Protein AF-A0A4W5MG55-F1 (afdb_monomer)

Mean predicted aligned error: 8.1 Å

Structure (mmCIF, N/CA/C/O backbone):
data_AF-A0A4W5MG55-F1
#
_entry.id   AF-A0A4W5MG55-F1
#
loop_
_atom_site.group_PDB
_atom_site.id
_atom_site.type_symbol
_atom_site.label_atom_id
_atom_site.label_alt_id
_atom_site.label_comp_id
_atom_site.label_asym_id
_atom_site.label_entity_id
_atom_site.label_seq_id
_atom_site.pdbx_PDB_ins_code
_atom_site.Cartn_x
_atom_site.Cartn_y
_atom_site.Cartn_z
_atom_site.occupancy
_atom_site.B_iso_or_equiv
_atom_site.auth_seq_id
_atom_site.auth_comp_id
_atom_site.auth_asym_id
_atom_site.auth_atom_id
_atom_site.pdbx_PDB_model_num
ATOM 1 N N . MET A 1 1 ? 27.997 1.179 -5.251 1.00 95.12 1 MET A N 1
ATOM 2 C CA . MET A 1 1 ? 26.829 1.570 -4.433 1.00 95.12 1 MET A CA 1
ATOM 3 C C . MET A 1 1 ? 26.872 3.072 -4.240 1.00 95.12 1 MET A C 1
ATOM 5 O O . MET A 1 1 ? 27.973 3.614 -4.194 1.00 95.12 1 MET A O 1
ATOM 9 N N . SER A 1 2 ? 25.722 3.728 -4.135 1.00 97.25 2 SER A N 1
ATOM 10 C CA . SER A 1 2 ? 25.644 5.182 -3.952 1.00 97.25 2 SER A CA 1
ATOM 11 C C . SER A 1 2 ? 24.575 5.540 -2.923 1.00 97.25 2 SER A C 1
ATOM 13 O O . SER A 1 2 ? 23.546 4.871 -2.828 1.00 97.25 2 SER A O 1
ATOM 15 N N . SER A 1 3 ? 24.823 6.591 -2.139 1.00 98.38 3 SER A N 1
ATOM 16 C CA . SER A 1 3 ? 23.849 7.142 -1.193 1.00 98.38 3 SER A CA 1
ATOM 17 C C . SER A 1 3 ? 23.300 8.465 -1.714 1.00 98.38 3 SER A C 1
ATOM 19 O O . SER A 1 3 ? 24.068 9.345 -2.093 1.00 98.38 3 SER A O 1
ATOM 21 N N . PHE A 1 4 ? 21.980 8.615 -1.694 1.00 98.44 4 PHE A N 1
ATOM 22 C CA . PHE A 1 4 ? 21.265 9.789 -2.173 1.00 98.44 4 PHE A CA 1
ATOM 23 C C . PHE A 1 4 ? 20.422 10.377 -1.043 1.00 98.44 4 PHE A C 1
ATOM 25 O O . PHE A 1 4 ? 19.673 9.668 -0.370 1.00 98.44 4 PHE A O 1
ATOM 32 N N . VAL A 1 5 ? 20.505 11.692 -0.866 1.00 98.44 5 VAL A N 1
ATOM 33 C CA . VAL A 1 5 ? 19.489 12.429 -0.108 1.00 98.44 5 VAL A CA 1
ATOM 34 C C . VAL A 1 5 ? 18.152 12.361 -0.857 1.00 98.44 5 VAL A C 1
ATOM 36 O O . VAL A 1 5 ? 18.152 12.342 -2.091 1.00 98.44 5 VAL A O 1
ATOM 39 N N . GLU A 1 6 ? 17.019 12.349 -0.143 1.00 97.44 6 GLU A N 1
ATOM 40 C CA . GLU A 1 6 ? 15.685 12.183 -0.751 1.00 97.44 6 GLU A CA 1
ATOM 41 C C . GLU A 1 6 ? 15.434 13.142 -1.925 1.00 97.44 6 GLU A C 1
ATOM 43 O O . GLU A 1 6 ? 14.839 12.736 -2.914 1.00 97.44 6 GLU A O 1
ATOM 48 N N . THR A 1 7 ? 15.930 14.385 -1.873 1.00 98.06 7 THR A N 1
ATOM 49 C CA . THR A 1 7 ? 15.754 15.368 -2.954 1.00 98.06 7 THR A CA 1
ATOM 50 C C . THR A 1 7 ? 16.461 14.929 -4.231 1.00 98.06 7 THR A C 1
ATOM 52 O O . THR A 1 7 ? 15.838 14.870 -5.284 1.00 98.06 7 THR A O 1
ATOM 55 N N . LYS A 1 8 ? 17.726 14.503 -4.129 1.00 98.19 8 LYS A N 1
ATOM 56 C CA . LYS A 1 8 ? 18.493 13.992 -5.271 1.00 98.19 8 LYS A CA 1
ATOM 57 C C . LYS A 1 8 ? 17.919 12.679 -5.803 1.00 98.19 8 LYS A C 1
ATOM 59 O O . LYS A 1 8 ? 17.900 12.461 -7.015 1.00 98.19 8 LYS A O 1
ATOM 64 N N . GLY A 1 9 ? 17.441 11.815 -4.905 1.00 97.88 9 GLY A N 1
ATOM 65 C CA . GLY A 1 9 ? 16.718 10.601 -5.276 1.00 97.88 9 GLY A CA 1
ATOM 66 C C . GLY A 1 9 ? 15.455 10.925 -6.076 1.00 97.88 9 GLY A C 1
ATOM 67 O O . GLY A 1 9 ? 15.232 10.325 -7.121 1.00 97.88 9 GLY A O 1
ATOM 68 N N . MET A 1 10 ? 14.664 11.903 -5.624 1.00 98.12 10 MET A N 1
ATOM 69 C CA . MET A 1 10 ? 13.458 12.359 -6.320 1.00 98.12 10 MET A CA 1
ATOM 70 C C . MET A 1 10 ? 13.765 12.990 -7.679 1.00 98.12 10 MET A C 1
ATOM 72 O O . MET A 1 10 ? 13.038 12.734 -8.634 1.00 98.12 10 MET A O 1
ATOM 76 N N . ASP A 1 11 ? 14.829 13.785 -7.793 1.00 98.19 11 ASP A N 1
ATOM 77 C CA . ASP A 1 11 ? 15.241 14.366 -9.077 1.00 98.19 11 ASP A CA 1
ATOM 78 C C . ASP A 1 11 ? 15.616 13.268 -10.078 1.00 98.19 11 ASP A C 1
ATOM 80 O O . ASP A 1 11 ? 15.218 13.319 -11.240 1.00 98.19 11 ASP A O 1
ATOM 84 N N . THR A 1 12 ? 16.326 12.234 -9.615 1.00 97.81 12 THR A N 1
ATOM 85 C CA . THR A 1 12 ? 16.707 11.075 -10.440 1.00 97.81 12 THR A CA 1
ATOM 86 C C . THR A 1 12 ? 15.476 10.262 -10.842 1.00 97.81 12 THR A C 1
ATOM 88 O O . THR A 1 12 ? 15.307 9.957 -12.015 1.00 97.81 12 THR A O 1
ATOM 91 N N . LEU A 1 13 ? 14.565 9.995 -9.897 1.00 97.44 13 LEU A N 1
ATOM 92 C CA . LEU A 1 13 ? 13.284 9.327 -10.156 1.00 97.44 13 LEU A CA 1
ATOM 93 C C . LEU A 1 13 ? 12.458 10.051 -11.231 1.00 97.44 13 LEU A C 1
ATOM 95 O O . LEU A 1 13 ? 11.824 9.398 -12.048 1.00 97.44 13 LEU A O 1
ATOM 99 N N . LYS A 1 14 ? 12.447 11.388 -11.233 1.00 96.94 14 LYS A N 1
ATOM 100 C CA . LYS A 1 14 ? 11.679 12.182 -12.205 1.00 96.94 14 LYS A CA 1
ATOM 101 C C . LYS A 1 14 ? 12.345 12.283 -13.574 1.00 96.94 14 LYS A C 1
ATOM 103 O O . LYS A 1 14 ? 11.643 12.383 -14.570 1.00 96.94 14 LYS A O 1
ATOM 108 N N . SER A 1 15 ? 13.674 12.336 -13.615 1.00 97.56 15 SER A N 1
ATOM 109 C CA . SER A 1 15 ? 14.424 12.585 -14.852 1.00 97.56 15 SER A CA 1
ATOM 110 C C . SER A 1 15 ? 14.816 11.314 -15.599 1.00 97.56 15 SER A C 1
ATOM 112 O O . SER A 1 15 ? 14.865 11.340 -16.823 1.00 97.56 15 SER A O 1
ATOM 114 N N . ALA A 1 16 ? 15.097 10.227 -14.877 1.00 97.50 16 ALA A N 1
ATOM 115 C CA . ALA A 1 16 ? 15.628 8.983 -15.432 1.00 97.50 16 ALA A CA 1
ATOM 116 C C . ALA A 1 16 ? 15.135 7.747 -14.639 1.00 97.50 16 ALA A C 1
ATOM 118 O O . ALA A 1 16 ? 15.935 7.039 -14.014 1.00 97.50 16 ALA A O 1
ATOM 119 N N . PRO A 1 17 ? 13.809 7.500 -14.565 1.00 97.00 17 PRO A N 1
ATOM 120 C CA . PRO A 1 17 ? 13.252 6.422 -13.745 1.00 97.00 17 PRO A CA 1
ATOM 121 C C . PRO A 1 17 ? 13.662 5.021 -14.196 1.00 97.00 17 PRO A C 1
ATOM 123 O O . PRO A 1 17 ? 13.961 4.170 -13.355 1.00 97.00 17 PRO A O 1
ATOM 126 N N . ILE A 1 18 ? 13.685 4.780 -15.508 1.00 96.81 18 ILE A N 1
ATOM 127 C CA . ILE A 1 18 ? 14.003 3.471 -16.088 1.00 96.81 18 ILE A CA 1
ATOM 128 C C . ILE A 1 18 ? 15.477 3.155 -15.835 1.00 96.81 18 ILE A C 1
ATOM 130 O O . ILE A 1 18 ? 15.819 2.084 -15.336 1.00 96.81 18 ILE A O 1
ATOM 134 N N . GLU A 1 19 ? 16.360 4.120 -16.075 1.00 97.69 19 GLU A N 1
ATOM 135 C CA . GLU A 1 19 ? 17.790 4.007 -15.803 1.00 97.69 19 GLU A CA 1
ATOM 136 C C . GLU A 1 19 ? 18.057 3.758 -14.317 1.00 97.69 19 GLU A C 1
ATOM 138 O O . GLU A 1 19 ? 18.974 3.011 -13.968 1.00 97.69 19 GLU A O 1
ATOM 143 N N . PHE A 1 20 ? 17.242 4.335 -13.428 1.00 98.12 20 PHE A N 1
ATOM 144 C CA . PHE A 1 20 ? 17.362 4.091 -11.994 1.00 98.12 20 PHE A CA 1
ATOM 145 C C . PHE A 1 20 ? 16.984 2.645 -11.626 1.00 98.12 20 PHE A C 1
ATOM 147 O O . PHE A 1 20 ? 17.687 2.006 -10.834 1.00 98.12 20 PHE A O 1
ATOM 154 N N . VAL A 1 21 ? 15.935 2.086 -12.242 1.00 97.88 21 VAL A N 1
ATOM 155 C CA . VAL A 1 21 ? 15.594 0.657 -12.113 1.00 97.88 21 VAL A CA 1
ATOM 156 C C . VAL A 1 21 ? 16.750 -0.216 -12.605 1.00 97.88 21 VAL A C 1
ATOM 158 O O . VAL A 1 21 ? 17.177 -1.119 -11.880 1.00 97.88 21 VAL A O 1
ATOM 161 N N . GLU A 1 22 ? 17.305 0.071 -13.787 1.00 97.75 22 GLU A N 1
ATOM 162 C CA . GLU A 1 22 ? 18.423 -0.692 -14.363 1.00 97.75 22 GLU A CA 1
ATOM 163 C C . GLU A 1 22 ? 19.686 -0.627 -13.494 1.00 97.75 22 GLU A C 1
ATOM 165 O O . GLU A 1 22 ? 20.333 -1.652 -13.245 1.00 97.75 22 GLU A O 1
ATOM 170 N N . TYR A 1 23 ? 20.010 0.551 -12.954 1.00 97.88 23 TYR A N 1
ATOM 171 C CA . TYR A 1 23 ? 21.092 0.725 -11.985 1.00 97.88 23 TYR A CA 1
ATOM 172 C C . TYR A 1 23 ? 20.909 -0.212 -10.781 1.00 97.88 23 TYR A C 1
ATOM 174 O O . TYR A 1 23 ? 21.834 -0.934 -10.391 1.00 97.88 23 TYR A O 1
ATOM 182 N N . ASN A 1 24 ? 19.691 -0.270 -10.238 1.00 98.31 24 ASN A N 1
ATOM 183 C CA . ASN A 1 24 ? 19.353 -1.049 -9.048 1.00 98.31 24 ASN A CA 1
ATOM 184 C C . ASN A 1 24 ? 19.262 -2.570 -9.280 1.00 98.31 24 ASN A C 1
ATOM 186 O O . ASN A 1 24 ? 19.075 -3.330 -8.320 1.00 98.31 24 ASN A O 1
ATOM 190 N N . LYS A 1 25 ? 19.402 -3.053 -10.520 1.00 98.00 25 LYS A N 1
ATOM 191 C CA . LYS A 1 25 ? 19.577 -4.490 -10.804 1.00 98.00 25 LYS A CA 1
ATOM 192 C C . LYS A 1 25 ? 20.994 -4.968 -10.510 1.00 98.00 25 LYS A C 1
ATOM 194 O O . LYS A 1 25 ? 21.179 -6.113 -10.115 1.00 98.00 25 LYS A O 1
ATOM 199 N N . LYS A 1 26 ? 21.988 -4.094 -10.697 1.00 97.38 26 LYS A N 1
ATOM 200 C CA . LYS A 1 26 ? 23.418 -4.432 -10.590 1.00 97.38 26 LYS A CA 1
ATOM 201 C C . LYS A 1 26 ? 24.092 -3.811 -9.371 1.00 97.38 26 LYS A C 1
ATOM 203 O O . LYS A 1 26 ? 25.089 -4.341 -8.892 1.00 97.38 26 LYS A O 1
ATOM 208 N N . GLN A 1 27 ? 23.582 -2.683 -8.883 1.00 97.94 27 GLN A N 1
ATOM 209 C CA . GLN A 1 27 ? 24.177 -1.934 -7.782 1.00 97.94 27 GLN A CA 1
ATOM 210 C C . GLN A 1 27 ? 23.167 -1.644 -6.675 1.00 97.94 27 GLN A C 1
ATOM 212 O O . GLN A 1 27 ? 21.953 -1.681 -6.869 1.00 97.94 27 GLN A O 1
ATOM 217 N N . LEU A 1 28 ? 23.699 -1.348 -5.490 1.00 98.56 28 LEU A N 1
ATOM 218 C CA . LEU A 1 28 ? 22.911 -0.926 -4.342 1.00 98.56 28 LEU A CA 1
ATOM 219 C C . LEU A 1 28 ? 22.790 0.601 -4.291 1.00 98.56 28 LEU A C 1
ATOM 221 O O . LEU A 1 28 ? 23.798 1.307 -4.401 1.00 98.56 28 LEU A O 1
ATOM 225 N N . SER A 1 29 ? 21.583 1.095 -4.036 1.00 98.62 29 SER A N 1
ATOM 226 C CA . SER A 1 29 ? 21.305 2.486 -3.683 1.00 98.62 29 SER A CA 1
ATOM 227 C C . SER A 1 29 ? 20.774 2.593 -2.255 1.00 98.62 29 SER A C 1
ATOM 229 O O . SER A 1 29 ? 19.956 1.788 -1.794 1.00 98.62 29 SER A O 1
ATOM 231 N N . ARG A 1 30 ? 21.253 3.616 -1.545 1.00 98.81 30 ARG A N 1
ATOM 232 C CA . ARG A 1 30 ? 20.717 4.037 -0.250 1.00 98.81 30 ARG A CA 1
ATOM 233 C C . ARG A 1 30 ? 20.034 5.386 -0.393 1.00 98.81 30 ARG A C 1
ATOM 235 O O . ARG A 1 30 ? 20.645 6.313 -0.911 1.00 98.81 30 ARG A O 1
ATOM 242 N N . ILE A 1 31 ? 18.815 5.513 0.113 1.00 98.81 31 ILE A N 1
ATOM 243 C CA . ILE A 1 31 ? 18.091 6.784 0.208 1.00 98.81 31 ILE A CA 1
ATOM 244 C C . ILE A 1 31 ? 17.994 7.179 1.678 1.00 98.81 31 ILE A C 1
ATOM 246 O O . ILE A 1 31 ? 17.790 6.313 2.527 1.00 98.81 31 ILE A O 1
ATOM 250 N N . TYR A 1 32 ? 18.160 8.461 1.999 1.00 98.50 32 TYR A N 1
ATOM 251 C CA . TYR A 1 32 ? 17.980 8.967 3.362 1.00 98.50 32 TYR A CA 1
ATOM 252 C C . TYR A 1 32 ? 17.241 10.315 3.395 1.00 98.50 32 TYR A C 1
ATOM 254 O O . TYR A 1 32 ? 17.302 11.064 2.413 1.00 98.50 32 TYR A O 1
ATOM 262 N N . PRO A 1 33 ? 16.545 10.639 4.506 1.00 98.31 33 PRO A N 1
ATOM 263 C CA . PRO A 1 33 ? 15.749 11.861 4.608 1.00 98.31 33 PRO A CA 1
ATOM 264 C C . PRO A 1 33 ? 16.610 13.121 4.454 1.00 98.31 33 PRO A C 1
ATOM 266 O O . PRO A 1 33 ? 17.775 13.153 4.855 1.00 98.31 33 PRO A O 1
ATOM 269 N N . LYS A 1 34 ? 16.040 14.189 3.889 1.00 97.06 34 LYS A N 1
ATOM 270 C CA . LYS A 1 34 ? 16.722 15.495 3.816 1.00 97.06 34 LYS A CA 1
ATOM 271 C C . LYS A 1 34 ? 16.858 16.131 5.200 1.00 97.06 34 LYS A C 1
ATOM 273 O O . LYS A 1 34 ? 15.965 16.011 6.034 1.00 97.06 34 LYS A O 1
ATOM 278 N N . GLY A 1 35 ? 17.919 16.917 5.389 1.00 96.19 35 GLY A N 1
ATOM 279 C CA . GLY A 1 35 ? 18.198 17.595 6.661 1.00 96.19 35 GLY A CA 1
ATOM 280 C C . GLY A 1 35 ? 17.144 18.618 7.106 1.00 96.19 35 GLY A C 1
ATOM 281 O O . GLY A 1 35 ? 17.105 18.964 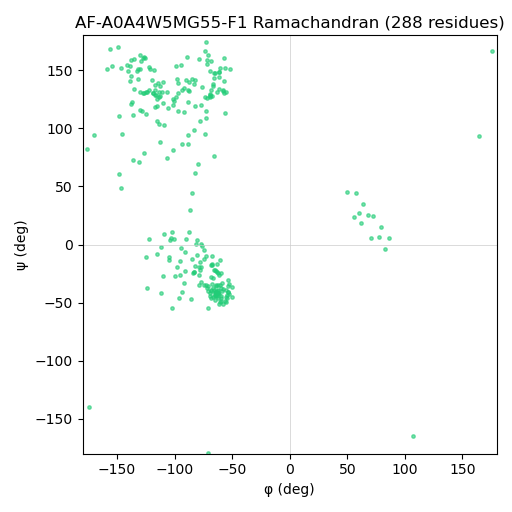8.278 1.00 96.19 35 GLY A O 1
ATOM 282 N N . THR A 1 36 ? 16.254 19.078 6.216 1.00 96.38 36 THR A N 1
ATOM 283 C CA . THR A 1 36 ? 15.160 19.994 6.595 1.00 96.38 36 THR A CA 1
ATOM 284 C C . THR A 1 36 ? 14.041 19.319 7.392 1.00 96.38 36 THR A C 1
ATOM 286 O O . THR A 1 36 ? 13.202 20.015 7.956 1.00 96.38 36 THR A O 1
ATOM 289 N N . ARG A 1 37 ? 14.032 17.984 7.495 1.00 96.19 37 ARG A N 1
ATOM 290 C CA . ARG A 1 37 ? 13.128 17.211 8.364 1.00 96.19 37 ARG A CA 1
ATOM 291 C C . ARG A 1 37 ? 13.659 17.169 9.796 1.00 96.19 37 ARG A C 1
ATOM 293 O O . ARG A 1 37 ? 13.998 16.113 10.324 1.00 96.19 37 ARG A O 1
ATOM 300 N N . VAL A 1 38 ? 13.780 18.346 10.403 1.00 95.75 38 VAL A N 1
ATOM 301 C CA . VAL A 1 38 ? 14.321 18.520 11.764 1.00 95.75 38 VAL A CA 1
ATOM 302 C C . VAL A 1 38 ? 13.446 17.863 12.838 1.00 95.75 38 VAL A C 1
ATOM 304 O O . VAL A 1 38 ? 13.937 17.508 13.903 1.00 95.75 38 VAL A O 1
ATOM 307 N N . ASP A 1 39 ? 12.167 17.647 12.530 1.00 96.25 39 ASP A N 1
ATOM 308 C CA . ASP A 1 39 ? 11.181 16.939 13.350 1.00 96.25 39 ASP A CA 1
ATOM 309 C C . ASP A 1 39 ? 11.274 15.407 13.241 1.00 96.25 39 ASP A C 1
ATOM 311 O O . ASP A 1 39 ? 10.452 14.692 13.808 1.00 96.25 39 ASP A O 1
ATOM 315 N N . SER A 1 40 ? 12.264 14.888 12.504 1.00 96.56 40 SER A N 1
ATOM 316 C CA . SER A 1 40 ? 12.415 13.461 12.200 1.00 96.56 40 SER A CA 1
ATOM 317 C C . SER A 1 40 ? 11.263 12.840 11.396 1.00 96.56 40 SER A C 1
ATOM 319 O O . SER A 1 40 ? 11.159 11.616 11.339 1.00 96.56 40 SER A O 1
ATOM 321 N N . SER A 1 41 ? 10.426 13.634 10.721 1.00 98.06 41 SER A N 1
ATOM 322 C CA . SER A 1 41 ? 9.392 13.108 9.816 1.00 98.06 41 SER A CA 1
ATOM 323 C C . SER A 1 41 ? 9.976 12.211 8.718 1.00 98.06 41 SER A C 1
ATOM 325 O O . SER A 1 41 ? 11.118 12.393 8.285 1.00 98.06 41 SER A O 1
ATOM 327 N N . ASN A 1 42 ? 9.191 11.255 8.220 1.00 98.56 42 ASN A N 1
ATOM 328 C CA . ASN A 1 42 ? 9.610 10.361 7.143 1.00 98.56 42 ASN A CA 1
ATOM 329 C C . ASN A 1 42 ? 9.082 10.792 5.768 1.00 98.56 42 ASN A C 1
ATOM 331 O O . ASN A 1 42 ? 8.045 11.446 5.620 1.00 98.56 42 ASN A O 1
ATOM 335 N N . TYR A 1 43 ? 9.807 10.401 4.721 1.00 98.38 43 TYR A N 1
ATOM 336 C CA . TYR A 1 43 ? 9.287 10.376 3.354 1.00 98.38 43 TYR A CA 1
ATOM 337 C C . TYR A 1 43 ? 8.639 9.016 3.069 1.00 98.38 43 TYR A C 1
ATOM 339 O O . TYR A 1 43 ? 8.915 8.036 3.752 1.00 98.38 43 TYR A O 1
ATOM 347 N N . MET A 1 44 ? 7.789 8.938 2.043 1.00 98.19 44 MET A N 1
ATOM 348 C CA . MET A 1 44 ? 7.137 7.683 1.662 1.00 98.19 44 MET A CA 1
ATOM 349 C C . MET A 1 44 ? 8.144 6.722 0.998 1.00 98.19 44 MET A C 1
ATOM 351 O O . MET A 1 44 ? 8.613 7.035 -0.101 1.00 98.19 44 MET A O 1
ATOM 355 N N . PRO A 1 45 ? 8.468 5.555 1.591 1.00 98.50 45 PRO A N 1
ATOM 356 C CA . PRO A 1 45 ? 9.493 4.659 1.054 1.00 98.50 45 PRO A CA 1
ATOM 357 C C . PRO A 1 45 ? 9.089 4.004 -0.272 1.00 98.50 45 PRO A C 1
ATOM 359 O O . PRO A 1 45 ? 9.955 3.744 -1.109 1.00 98.50 45 PRO A O 1
ATOM 362 N N . GLN A 1 46 ? 7.781 3.823 -0.504 1.00 98.31 46 GLN A N 1
ATOM 363 C CA . GLN A 1 46 ? 7.237 3.237 -1.733 1.00 98.31 46 GLN A CA 1
ATOM 364 C C . GLN A 1 46 ? 7.762 3.933 -2.998 1.00 98.31 46 GLN A C 1
ATOM 366 O O . GLN A 1 46 ? 8.032 3.268 -3.991 1.00 98.31 46 GLN A O 1
ATOM 371 N N . LEU A 1 47 ? 7.997 5.252 -2.943 1.00 98.19 47 LEU A N 1
ATOM 372 C CA . LEU A 1 47 ? 8.559 6.027 -4.056 1.00 98.19 47 LEU A CA 1
ATOM 373 C C . LEU A 1 47 ? 9.872 5.432 -4.580 1.00 98.19 47 LEU A C 1
ATOM 375 O O . LEU A 1 47 ? 10.089 5.370 -5.786 1.00 98.19 47 LEU A O 1
ATOM 379 N N . PHE A 1 48 ? 10.737 4.976 -3.674 1.00 98.69 48 PHE A N 1
ATOM 380 C CA . PHE A 1 48 ? 12.060 4.458 -4.011 1.00 98.69 48 P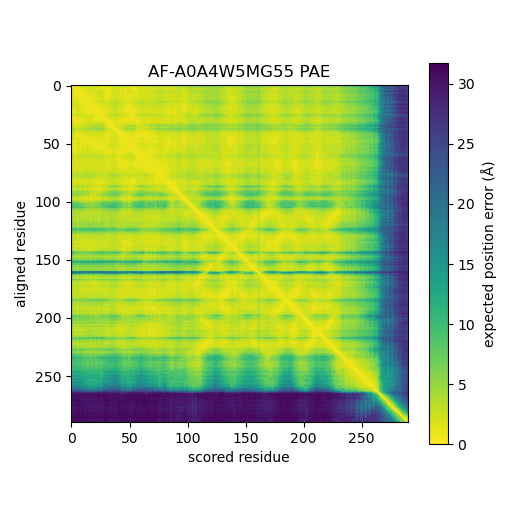HE A CA 1
ATOM 381 C C . PHE A 1 48 ? 12.078 2.935 -4.144 1.00 98.69 48 PHE A C 1
ATOM 383 O O . PHE A 1 48 ? 12.868 2.404 -4.926 1.00 98.69 48 PHE A O 1
ATOM 390 N N . TRP A 1 49 ? 11.174 2.224 -3.466 1.00 98.62 49 TRP A N 1
ATOM 391 C CA . TRP A 1 49 ? 10.942 0.808 -3.757 1.00 98.62 49 TRP A CA 1
ATOM 392 C C . TRP A 1 49 ? 10.433 0.598 -5.186 1.00 98.62 49 TRP A C 1
ATOM 394 O O . TRP A 1 49 ? 10.872 -0.350 -5.829 1.00 98.62 49 TRP A O 1
ATOM 404 N N . ASN A 1 50 ? 9.626 1.522 -5.724 1.00 98.19 50 ASN A N 1
ATOM 405 C CA . ASN A 1 50 ? 9.146 1.500 -7.114 1.00 98.19 50 ASN A CA 1
ATOM 406 C C . ASN A 1 50 ? 10.265 1.569 -8.161 1.00 98.19 50 ASN A C 1
ATOM 408 O O . ASN A 1 50 ? 10.100 1.038 -9.253 1.00 98.19 50 ASN A O 1
ATOM 412 N N . VAL A 1 51 ? 11.419 2.153 -7.822 1.00 98.06 51 VAL A N 1
ATOM 413 C CA . VAL A 1 51 ? 12.628 2.144 -8.671 1.00 98.06 51 VAL A CA 1
ATOM 414 C C . VAL A 1 51 ? 13.683 1.135 -8.217 1.00 98.06 51 VAL A C 1
ATOM 416 O O . VAL A 1 51 ? 14.808 1.114 -8.711 1.00 98.06 51 VAL A O 1
ATOM 419 N N . GLY A 1 52 ? 13.333 0.253 -7.282 1.00 98.06 52 GLY A N 1
ATOM 420 C CA . GLY A 1 52 ? 14.160 -0.880 -6.885 1.00 98.06 52 GLY A CA 1
ATOM 421 C C . GLY A 1 52 ? 15.298 -0.543 -5.927 1.00 98.06 52 GLY A C 1
ATOM 422 O O . GLY A 1 52 ? 16.185 -1.391 -5.768 1.00 98.06 52 GLY A O 1
ATOM 423 N N . CYS A 1 53 ? 15.277 0.639 -5.301 1.00 98.62 53 CYS A N 1
ATOM 424 C CA . CYS A 1 53 ? 16.227 1.015 -4.259 1.00 98.62 53 CYS A CA 1
ATOM 425 C C . CYS A 1 53 ? 16.109 0.065 -3.063 1.00 98.62 53 CYS A C 1
ATOM 427 O O . CYS A 1 53 ? 15.008 -0.225 -2.597 1.00 98.62 53 CYS A O 1
ATOM 429 N N . GLN A 1 54 ? 17.244 -0.411 -2.556 1.00 98.69 54 GLN A N 1
ATOM 430 C CA . GLN A 1 54 ? 17.285 -1.481 -1.556 1.00 98.69 54 GLN A CA 1
ATOM 431 C C . GLN A 1 54 ? 17.336 -0.930 -0.128 1.00 98.69 54 GLN A C 1
ATOM 433 O O . GLN A 1 54 ? 16.666 -1.448 0.757 1.00 98.69 54 GLN A O 1
ATOM 438 N N . MET A 1 55 ? 18.114 0.131 0.104 1.00 98.69 55 MET A N 1
ATOM 439 C CA . MET A 1 55 ? 18.313 0.715 1.436 1.00 98.69 55 MET A CA 1
ATOM 440 C C . MET A 1 55 ? 17.570 2.046 1.553 1.00 98.69 55 MET A C 1
ATOM 442 O O . MET A 1 55 ? 18.167 3.121 1.511 1.00 98.69 55 MET A O 1
ATOM 446 N N . VAL A 1 56 ? 16.249 1.984 1.674 1.00 98.69 56 VAL A N 1
ATOM 447 C CA . VAL A 1 56 ? 15.385 3.165 1.812 1.00 98.69 56 VAL A CA 1
ATOM 448 C C . VAL A 1 56 ? 15.266 3.519 3.297 1.00 98.69 56 VAL A C 1
ATOM 450 O O . VAL A 1 56 ? 14.396 3.016 4.000 1.00 98.69 56 VAL A O 1
ATOM 453 N N . ALA A 1 57 ? 16.214 4.309 3.805 1.00 98.62 57 ALA A N 1
ATOM 454 C CA . ALA A 1 57 ? 16.360 4.574 5.234 1.00 98.62 57 ALA A CA 1
ATOM 455 C C . ALA A 1 57 ? 15.309 5.566 5.746 1.00 98.62 57 ALA A C 1
ATOM 457 O O . ALA A 1 57 ? 15.099 6.621 5.144 1.00 98.62 57 ALA A O 1
ATOM 458 N N . LEU A 1 58 ? 14.722 5.241 6.896 1.00 98.75 58 LEU A N 1
ATOM 459 C CA . LEU A 1 58 ? 13.698 6.020 7.586 1.00 98.75 58 LEU A CA 1
ATOM 460 C C . LEU A 1 58 ? 14.111 6.274 9.047 1.00 98.75 58 LEU A C 1
ATOM 462 O O . LEU A 1 58 ? 14.958 5.574 9.601 1.00 98.75 58 LEU A O 1
ATOM 466 N N . ASN A 1 59 ? 13.485 7.264 9.666 1.00 98.50 59 ASN A N 1
ATOM 467 C CA . ASN A 1 59 ? 13.612 7.646 11.067 1.00 98.50 59 ASN A CA 1
ATOM 468 C C . ASN A 1 59 ? 12.691 6.773 11.935 1.00 98.50 59 ASN A C 1
ATOM 470 O O . ASN A 1 59 ? 11.493 7.037 12.035 1.00 98.50 59 ASN A O 1
ATOM 474 N N . PHE A 1 60 ? 13.240 5.724 12.554 1.00 98.19 60 PHE A N 1
ATOM 475 C CA . PHE A 1 60 ? 12.491 4.748 13.369 1.00 98.19 60 PHE A CA 1
ATOM 476 C C . PHE A 1 60 ? 11.846 5.345 14.626 1.00 98.19 60 PHE A C 1
ATOM 478 O O . PHE A 1 60 ? 10.874 4.793 15.132 1.00 98.19 60 PHE A O 1
ATOM 485 N N . GLN A 1 61 ? 12.356 6.476 15.115 1.00 97.50 61 GLN A N 1
ATOM 486 C CA . GLN A 1 61 ? 11.801 7.200 16.258 1.00 97.50 61 GLN A CA 1
ATOM 487 C C . GLN A 1 61 ? 10.426 7.829 15.981 1.00 97.50 61 GLN A C 1
ATOM 489 O O . GLN A 1 61 ? 9.721 8.173 16.927 1.00 97.50 61 GLN A O 1
ATOM 494 N N . THR A 1 62 ? 10.038 7.973 14.708 1.00 97.94 62 THR A N 1
ATOM 495 C CA . THR A 1 62 ? 8.772 8.592 14.297 1.00 97.94 62 THR A CA 1
ATOM 496 C C . THR A 1 62 ? 7.887 7.549 13.617 1.00 97.94 62 THR A C 1
ATOM 498 O O . THR A 1 62 ? 8.133 7.154 12.480 1.00 97.94 62 THR A O 1
ATOM 501 N N . LEU A 1 63 ? 6.836 7.106 14.314 1.00 97.56 63 LEU A N 1
ATOM 502 C CA . LEU A 1 63 ? 5.903 6.060 13.861 1.00 97.56 63 LEU A CA 1
ATOM 503 C C . LEU A 1 63 ? 4.776 6.605 12.963 1.00 97.56 63 LEU A C 1
ATOM 505 O O . LEU A 1 63 ? 3.595 6.287 13.127 1.00 97.56 63 LEU A O 1
ATOM 509 N N . ASP A 1 64 ? 5.144 7.463 1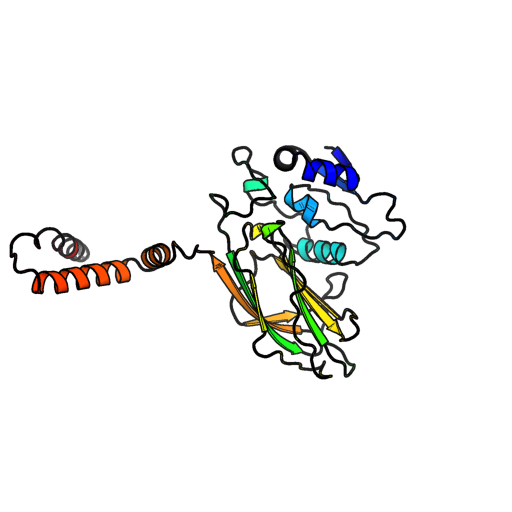2.017 1.00 97.38 64 ASP A N 1
ATOM 510 C CA . ASP A 1 64 ? 4.230 7.995 11.013 1.00 97.38 64 ASP A CA 1
ATOM 511 C C . ASP A 1 64 ? 3.851 6.932 9.962 1.00 97.38 64 ASP A C 1
ATOM 513 O O . ASP A 1 64 ? 4.350 5.806 9.956 1.00 97.38 64 ASP A O 1
ATOM 517 N N . LEU A 1 65 ? 2.931 7.276 9.056 1.00 97.25 65 LEU A N 1
ATOM 518 C CA . LEU A 1 65 ? 2.442 6.361 8.018 1.00 97.25 65 LEU A CA 1
ATOM 519 C C . LEU A 1 65 ? 3.571 5.656 7.225 1.00 97.25 65 LEU A C 1
ATOM 521 O O . LEU A 1 65 ? 3.467 4.445 7.026 1.00 97.25 65 LEU A O 1
ATOM 525 N N . PRO A 1 66 ? 4.637 6.346 6.764 1.00 98.38 66 PRO A N 1
ATOM 526 C CA . PRO A 1 66 ? 5.783 5.684 6.143 1.00 98.38 66 PRO A CA 1
ATOM 527 C C . PRO A 1 66 ? 6.431 4.593 7.002 1.00 98.38 66 PRO A C 1
ATOM 529 O O . PRO A 1 66 ? 6.752 3.522 6.483 1.00 98.38 66 PRO A O 1
ATOM 532 N N . MET A 1 67 ? 6.619 4.847 8.300 1.00 98.50 67 MET A N 1
ATOM 533 C CA . MET A 1 67 ? 7.213 3.872 9.212 1.00 98.50 67 MET A CA 1
ATOM 534 C C . MET A 1 67 ? 6.270 2.699 9.484 1.00 98.50 67 MET A C 1
ATOM 536 O O . MET A 1 67 ? 6.712 1.552 9.465 1.00 98.50 67 MET A O 1
ATOM 540 N N . GLN A 1 68 ? 4.970 2.968 9.647 1.00 98.25 68 GLN A N 1
ATOM 541 C CA . GLN A 1 68 ? 3.942 1.925 9.748 1.00 98.25 68 GLN A CA 1
ATOM 542 C C . GLN A 1 68 ? 3.993 1.004 8.524 1.00 98.25 68 GLN A C 1
ATOM 544 O O . GLN A 1 68 ? 4.090 -0.213 8.677 1.00 98.25 68 GLN A O 1
ATOM 549 N N . LEU A 1 69 ? 4.023 1.582 7.310 1.00 98.19 69 LEU A N 1
ATOM 550 C CA . LEU A 1 69 ? 4.154 0.828 6.060 1.00 98.19 69 LEU A CA 1
ATOM 551 C C . LEU A 1 69 ? 5.406 -0.056 6.074 1.00 98.19 69 LEU A C 1
ATOM 553 O O . LEU A 1 69 ? 5.310 -1.250 5.804 1.00 98.19 69 LEU A O 1
ATOM 557 N N . ASN A 1 70 ? 6.557 0.513 6.439 1.00 98.50 70 ASN A N 1
ATOM 558 C CA . ASN A 1 70 ? 7.831 -0.198 6.532 1.00 98.50 70 ASN A CA 1
ATOM 559 C C . ASN A 1 70 ? 7.783 -1.383 7.509 1.00 98.50 70 ASN A C 1
ATOM 561 O O . ASN A 1 70 ? 8.131 -2.502 7.137 1.00 98.50 70 ASN A O 1
ATOM 565 N N . MET A 1 71 ? 7.317 -1.169 8.740 1.00 98.19 71 MET A N 1
ATOM 566 C CA . MET A 1 71 ? 7.216 -2.239 9.739 1.00 98.19 71 MET A CA 1
ATOM 567 C C . MET A 1 71 ? 6.219 -3.328 9.327 1.00 98.19 71 MET A C 1
ATOM 569 O O . MET A 1 71 ? 6.449 -4.505 9.607 1.00 98.19 71 MET A O 1
ATOM 573 N N . GLY A 1 72 ? 5.133 -2.952 8.646 1.00 97.31 72 GLY A N 1
ATOM 574 C CA . GLY A 1 72 ? 4.136 -3.88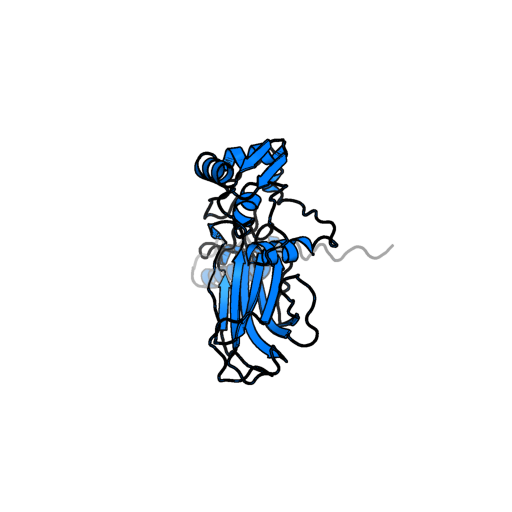8 8.138 1.00 97.31 72 GLY A CA 1
ATOM 575 C C . GLY A 1 72 ? 4.643 -4.761 6.997 1.00 97.31 72 GLY A C 1
ATOM 576 O O . GLY A 1 72 ? 4.422 -5.966 7.022 1.00 97.31 72 GLY A O 1
ATOM 577 N N . VAL A 1 73 ? 5.353 -4.201 6.012 1.00 97.31 73 VAL A N 1
ATOM 578 C CA . VAL A 1 73 ? 5.874 -5.003 4.887 1.00 97.31 73 VAL A CA 1
ATOM 579 C C . VAL A 1 73 ? 7.038 -5.905 5.304 1.00 97.31 73 VAL A C 1
ATOM 581 O O . VAL A 1 73 ? 7.102 -7.050 4.866 1.00 97.31 73 VAL A O 1
ATOM 584 N N . PHE A 1 74 ? 7.928 -5.449 6.191 1.00 98.12 74 PHE A N 1
ATOM 585 C CA . PHE A 1 74 ? 9.081 -6.242 6.643 1.00 98.12 74 PHE A CA 1
ATOM 586 C C . PHE A 1 74 ? 8.757 -7.269 7.742 1.00 98.12 74 PHE A C 1
ATOM 588 O O . PHE A 1 74 ? 9.643 -8.009 8.167 1.00 98.12 74 PHE A O 1
ATOM 595 N N . GLU A 1 75 ? 7.497 -7.367 8.176 1.00 97.25 75 GLU A N 1
ATOM 596 C CA . GLU A 1 75 ? 6.997 -8.533 8.920 1.00 97.25 75 GLU A CA 1
ATOM 597 C C . GLU A 1 75 ? 7.040 -9.807 8.065 1.00 97.25 75 GLU A C 1
ATOM 599 O O . GLU A 1 75 ? 7.323 -10.902 8.557 1.00 97.25 75 GLU A O 1
ATOM 604 N N . TYR A 1 76 ? 6.775 -9.662 6.767 1.00 95.94 76 TYR A N 1
ATOM 605 C CA . TYR A 1 76 ? 6.745 -10.772 5.828 1.00 95.94 76 TYR A CA 1
ATOM 606 C C . TYR A 1 76 ? 8.155 -11.316 5.570 1.00 95.94 76 TYR A C 1
ATOM 608 O O . TYR A 1 76 ? 9.165 -10.683 5.873 1.00 95.94 76 TYR A O 1
ATOM 616 N N . ASN A 1 77 ? 8.221 -12.531 5.018 1.00 96.88 77 ASN A N 1
ATOM 617 C CA . ASN A 1 77 ? 9.469 -13.286 4.877 1.00 96.88 77 ASN A CA 1
ATOM 618 C C . ASN A 1 77 ? 10.183 -13.528 6.227 1.00 96.88 77 ASN A C 1
ATOM 620 O O . ASN A 1 77 ? 11.398 -13.348 6.362 1.00 96.88 77 ASN A O 1
ATOM 624 N N . GLY A 1 78 ? 9.396 -13.909 7.241 1.00 96.56 78 GLY A N 1
ATOM 625 C CA . GLY A 1 78 ? 9.892 -14.365 8.539 1.00 96.56 78 GLY A CA 1
ATOM 626 C C . GLY A 1 78 ? 10.658 -13.307 9.331 1.00 96.56 78 GLY A C 1
ATOM 627 O O . GLY A 1 78 ? 11.627 -13.658 9.996 1.00 96.56 78 GLY A O 1
ATOM 628 N N . HIS A 1 79 ? 10.274 -12.027 9.236 1.00 97.00 79 HIS A N 1
ATOM 629 C CA . HIS A 1 79 ? 10.947 -10.911 9.918 1.00 97.00 79 HIS A CA 1
ATOM 630 C C . HIS A 1 79 ? 12.451 -10.771 9.619 1.00 97.00 79 HIS A C 1
ATOM 632 O O . HIS A 1 79 ? 13.195 -10.176 10.397 1.00 97.00 79 HIS A O 1
ATOM 638 N N . SER A 1 80 ? 12.924 -11.293 8.487 1.00 98.12 80 SER A N 1
ATOM 639 C CA . SER A 1 80 ? 14.352 -11.271 8.143 1.00 98.12 80 SER A CA 1
ATOM 640 C C . SER A 1 80 ? 14.900 -9.871 7.839 1.00 98.12 80 SER A C 1
ATOM 642 O O . SER A 1 80 ? 16.114 -9.679 7.818 1.00 98.12 80 SER A O 1
ATOM 644 N N . GLY A 1 81 ? 14.024 -8.900 7.558 1.00 97.44 81 GLY A N 1
ATOM 645 C CA . GLY A 1 81 ? 14.409 -7.579 7.054 1.00 97.44 81 GLY A CA 1
ATOM 646 C C . GLY A 1 81 ? 14.769 -7.563 5.563 1.00 97.44 81 GLY A C 1
ATOM 647 O O . GLY A 1 81 ? 15.188 -6.527 5.052 1.00 97.44 81 GLY A O 1
ATOM 648 N N . TYR A 1 82 ? 14.583 -8.679 4.848 1.00 98.19 82 TYR A N 1
ATOM 649 C CA . TYR A 1 82 ? 14.834 -8.786 3.410 1.00 98.19 82 TYR A CA 1
ATOM 650 C C . TYR A 1 82 ? 13.581 -9.256 2.673 1.00 98.19 82 TYR A C 1
ATOM 652 O O . TYR A 1 82 ? 12.973 -10.259 3.035 1.00 98.19 82 TYR A O 1
ATOM 660 N N . LEU A 1 83 ? 13.230 -8.559 1.591 1.00 97.88 83 LEU A N 1
ATOM 661 C CA . LEU A 1 83 ? 12.153 -8.934 0.675 1.00 97.88 83 LEU A CA 1
ATOM 662 C C . LEU A 1 83 ? 12.713 -9.008 -0.745 1.00 97.88 83 LEU A C 1
ATOM 664 O O . LEU A 1 83 ? 13.419 -8.104 -1.199 1.00 97.88 83 LEU A O 1
ATOM 668 N N . LEU A 1 84 ? 12.414 -10.096 -1.452 1.00 97.69 84 LEU A N 1
ATOM 669 C CA . LEU A 1 84 ? 12.855 -10.263 -2.831 1.00 97.69 84 LEU A CA 1
ATOM 670 C C . LEU A 1 84 ? 12.062 -9.322 -3.746 1.00 97.69 84 LEU A C 1
ATOM 672 O O . LEU A 1 84 ? 10.835 -9.365 -3.774 1.00 97.69 84 LEU A O 1
ATOM 676 N N . LYS A 1 85 ? 12.766 -8.499 -4.532 1.00 97.69 85 LYS A N 1
ATOM 677 C CA . LYS A 1 85 ? 12.132 -7.625 -5.531 1.00 97.69 85 LYS A CA 1
ATOM 678 C C . LYS A 1 85 ? 11.358 -8.437 -6.590 1.00 97.69 85 LYS A C 1
ATOM 680 O O . LYS A 1 85 ? 11.794 -9.547 -6.925 1.00 97.69 85 LYS A O 1
ATOM 685 N N . PRO A 1 86 ? 10.294 -7.872 -7.196 1.00 95.06 86 PRO A N 1
ATOM 686 C CA . PRO A 1 86 ? 9.622 -8.473 -8.347 1.00 95.06 86 PRO A CA 1
ATOM 687 C C . PRO A 1 86 ? 10.595 -8.830 -9.478 1.00 95.06 86 PRO A C 1
ATOM 689 O O . PRO A 1 86 ? 11.636 -8.191 -9.647 1.00 95.06 86 PRO A O 1
ATOM 692 N N . GLU A 1 87 ? 10.263 -9.853 -10.265 1.00 92.94 87 GLU A N 1
ATOM 693 C CA . GLU A 1 87 ? 11.147 -10.409 -11.300 1.00 92.94 87 GLU A CA 1
ATOM 694 C C . GLU A 1 87 ? 11.636 -9.361 -12.315 1.00 92.94 87 GLU A C 1
ATOM 696 O O . GLU A 1 87 ? 12.837 -9.263 -12.583 1.00 92.94 87 GLU A O 1
ATOM 701 N N . PHE A 1 88 ? 10.729 -8.516 -12.802 1.00 89.88 88 PHE A N 1
ATOM 702 C CA . PHE A 1 88 ? 10.997 -7.457 -13.784 1.00 89.88 88 PHE A CA 1
ATOM 703 C C . PHE A 1 88 ? 11.969 -6.386 -13.270 1.00 89.88 88 PHE A C 1
ATOM 705 O O . PHE A 1 88 ? 12.681 -5.758 -14.047 1.00 89.88 88 PHE A O 1
ATOM 712 N N . MET A 1 89 ? 12.079 -6.235 -11.948 1.00 94.88 89 MET A N 1
ATOM 713 C CA . MET A 1 89 ? 13.016 -5.311 -11.301 1.00 94.88 89 MET A CA 1
ATOM 714 C C . MET A 1 89 ? 14.385 -5.942 -11.003 1.00 94.88 89 MET A C 1
ATOM 716 O O . MET A 1 89 ? 15.219 -5.328 -10.328 1.00 94.88 89 MET A O 1
ATOM 720 N N . ARG A 1 90 ? 14.611 -7.186 -11.444 1.00 95.88 90 ARG A N 1
ATOM 721 C CA . ARG A 1 90 ? 15.861 -7.943 -11.250 1.00 95.88 90 ARG A CA 1
ATOM 722 C C . ARG A 1 90 ? 16.466 -8.429 -12.564 1.00 95.88 90 ARG A C 1
ATOM 724 O O . ARG A 1 90 ? 17.685 -8.437 -12.698 1.00 95.88 90 ARG A O 1
ATOM 731 N N . ARG A 1 91 ? 15.632 -8.833 -13.522 1.00 94.81 91 ARG A N 1
ATOM 732 C CA . ARG A 1 91 ? 16.052 -9.363 -14.825 1.00 94.81 91 ARG A CA 1
ATOM 733 C C . ARG A 1 91 ? 16.677 -8.295 -15.717 1.00 94.81 91 ARG A C 1
ATOM 735 O O . ARG A 1 91 ? 16.076 -7.251 -15.941 1.00 94.81 91 ARG A O 1
ATOM 742 N N . THR A 1 92 ? 17.869 -8.555 -16.248 1.00 92.50 92 THR A N 1
ATOM 743 C CA . THR A 1 92 ? 18.608 -7.610 -17.110 1.00 92.50 92 THR A CA 1
ATOM 744 C C . THR A 1 92 ? 18.095 -7.555 -18.546 1.00 92.50 92 THR A C 1
ATOM 746 O O . THR A 1 92 ? 18.458 -6.648 -19.281 1.00 92.50 92 THR A O 1
ATOM 749 N N . ASP A 1 93 ? 17.283 -8.526 -18.957 1.00 92.44 93 ASP A N 1
ATOM 750 C CA . ASP A 1 93 ? 16.687 -8.631 -20.292 1.00 92.44 93 ASP A CA 1
ATOM 751 C C . ASP A 1 93 ? 15.275 -8.023 -20.378 1.00 92.44 93 ASP A C 1
ATOM 753 O O . ASP A 1 93 ? 14.675 -7.977 -21.449 1.00 92.44 93 ASP A O 1
ATOM 757 N N . LYS A 1 94 ? 14.732 -7.545 -19.254 1.00 89.81 94 LYS A N 1
ATOM 758 C CA . LYS A 1 94 ? 13.422 -6.892 -19.170 1.00 89.81 94 LYS A CA 1
ATOM 759 C C . LYS A 1 94 ? 13.603 -5.426 -18.806 1.00 89.81 94 LYS A C 1
ATOM 761 O O . LYS A 1 94 ? 14.285 -5.139 -17.833 1.00 89.81 94 LYS A O 1
ATOM 766 N N . HIS A 1 95 ? 12.959 -4.522 -19.534 1.00 88.25 95 HIS A N 1
ATOM 767 C CA . HIS A 1 95 ? 12.893 -3.103 -19.176 1.00 88.25 95 HIS A CA 1
ATOM 768 C C . HIS A 1 95 ? 11.566 -2.828 -18.471 1.00 88.25 95 HIS A C 1
ATOM 770 O O . HIS A 1 95 ? 10.546 -3.422 -18.822 1.00 88.25 95 HIS A O 1
ATOM 776 N N . PHE A 1 96 ? 11.584 -1.959 -17.466 1.00 90.94 96 PHE A N 1
ATOM 777 C CA . PHE A 1 96 ? 10.406 -1.652 -16.663 1.00 90.94 96 PHE A CA 1
ATOM 778 C C . PHE A 1 96 ? 10.321 -0.151 -16.400 1.00 90.94 96 PHE A C 1
ATOM 780 O O . PHE A 1 96 ? 11.230 0.426 -15.803 1.00 90.94 96 PHE A O 1
ATOM 787 N N . ASP A 1 97 ? 9.219 0.457 -16.836 1.00 94.56 97 ASP A N 1
ATOM 788 C CA . ASP A 1 97 ? 8.875 1.833 -16.497 1.00 94.56 97 ASP A CA 1
ATOM 789 C C 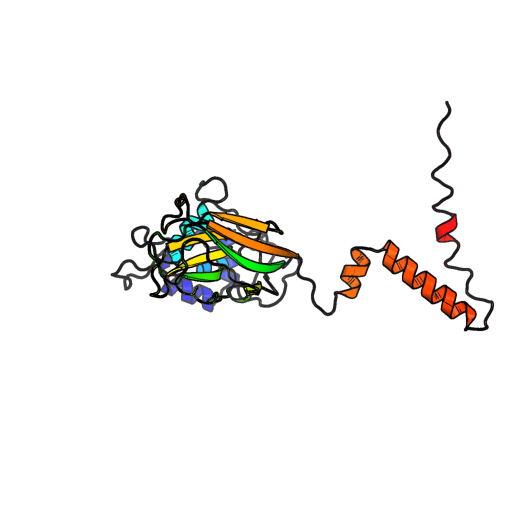. ASP A 1 97 ? 7.990 1.850 -15.238 1.00 94.56 97 ASP A C 1
ATOM 791 O O . ASP A 1 97 ? 6.851 1.376 -15.288 1.00 94.56 97 ASP A O 1
ATOM 795 N N . PRO A 1 98 ? 8.469 2.398 -14.105 1.00 94.38 98 PRO A N 1
ATOM 796 C CA . PRO A 1 98 ? 7.693 2.474 -12.871 1.00 94.38 98 PRO A CA 1
ATOM 797 C C . PRO A 1 98 ? 6.483 3.417 -12.951 1.00 94.38 98 PRO A C 1
ATOM 799 O O . PRO A 1 98 ? 5.680 3.416 -12.020 1.00 94.38 98 PRO A O 1
ATOM 802 N N . PHE A 1 99 ? 6.341 4.218 -14.012 1.00 95.44 99 PHE A N 1
ATOM 803 C CA . PHE A 1 99 ? 5.199 5.110 -14.245 1.00 95.44 99 PHE A CA 1
ATOM 804 C C . PHE A 1 99 ? 4.176 4.552 -15.241 1.00 95.44 99 PHE A C 1
ATOM 806 O O . PHE A 1 99 ? 3.210 5.243 -15.561 1.00 95.44 99 PHE A O 1
ATOM 813 N N . THR A 1 100 ? 4.345 3.312 -15.711 1.00 92.69 100 THR A N 1
ATOM 814 C CA . THR A 1 100 ? 3.377 2.689 -16.620 1.00 92.69 100 THR A CA 1
ATOM 815 C C . THR A 1 100 ? 1.975 2.624 -16.007 1.00 92.69 100 THR A C 1
ATOM 817 O O . THR A 1 100 ? 1.778 2.173 -14.877 1.00 92.69 100 THR A O 1
ATOM 820 N N . GLU A 1 101 ? 0.980 3.045 -16.784 1.00 89.81 101 GLU A N 1
ATOM 821 C CA . GLU A 1 101 ? -0.439 2.897 -16.441 1.00 89.81 101 GLU A CA 1
ATOM 822 C C . GLU A 1 101 ? -1.061 1.646 -17.075 1.00 89.81 101 GLU A C 1
ATOM 824 O O . GLU A 1 101 ? -2.158 1.218 -16.699 1.00 89.81 101 GLU A O 1
ATOM 829 N N . ASN A 1 102 ? -0.371 1.053 -18.049 1.00 88.81 102 ASN A N 1
ATOM 830 C CA . ASN A 1 102 ? -0.832 -0.110 -18.792 1.00 88.81 102 ASN A CA 1
ATOM 831 C C . ASN A 1 102 ? -0.297 -1.400 -18.176 1.00 88.81 102 ASN A C 1
ATOM 833 O O . ASN A 1 102 ? 0.755 -1.411 -17.532 1.00 88.81 102 ASN A O 1
ATOM 837 N N . ILE A 1 103 ? -1.027 -2.494 -18.408 1.00 86.38 103 ILE A N 1
ATOM 838 C CA . ILE A 1 103 ? -0.547 -3.834 -18.072 1.00 86.38 103 ILE A CA 1
ATOM 839 C C . ILE A 1 103 ? 0.774 -4.091 -18.805 1.00 86.38 103 ILE A C 1
ATOM 841 O O . ILE A 1 103 ? 0.912 -3.788 -19.990 1.00 86.38 103 ILE A O 1
ATOM 845 N N . VAL A 1 104 ? 1.759 -4.597 -18.071 1.00 86.94 104 VAL A N 1
ATOM 846 C CA . VAL A 1 104 ? 3.091 -4.885 -18.607 1.00 86.94 104 VAL A CA 1
ATOM 847 C C . VAL A 1 104 ? 3.121 -6.338 -19.048 1.00 86.94 104 VAL A C 1
ATOM 849 O O . VAL A 1 104 ? 2.699 -7.219 -18.301 1.00 86.94 104 VAL A O 1
ATOM 852 N N . ASP A 1 105 ? 3.640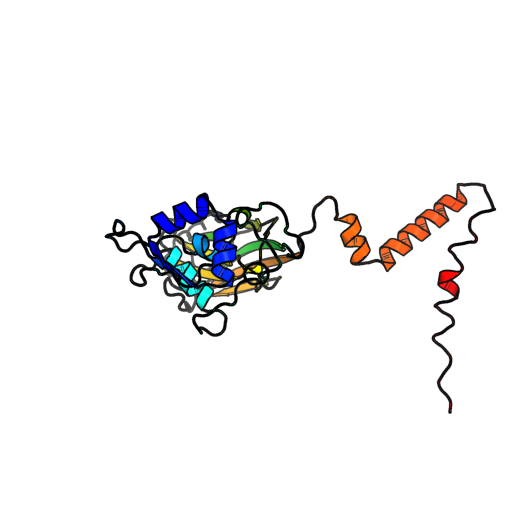 -6.595 -20.245 1.00 84.00 105 ASP A N 1
ATOM 853 C CA . ASP A 1 105 ? 3.742 -7.955 -20.767 1.00 84.00 105 ASP A CA 1
ATOM 854 C C . ASP A 1 105 ? 4.554 -8.872 -19.830 1.00 84.00 105 ASP A C 1
ATOM 856 O O . ASP A 1 105 ? 5.659 -8.540 -19.382 1.00 84.00 105 ASP A O 1
ATOM 860 N N . GLY A 1 106 ? 3.982 -10.035 -19.522 1.00 84.88 106 GLY A N 1
ATOM 861 C CA . GLY A 1 106 ? 4.495 -10.992 -18.541 1.00 84.88 106 GLY A CA 1
ATOM 862 C C . GLY A 1 106 ? 4.139 -10.701 -17.076 1.00 84.88 106 GLY A C 1
ATOM 863 O O . GLY A 1 106 ? 4.467 -11.522 -16.219 1.00 84.88 106 GLY A O 1
ATOM 864 N N . ILE A 1 107 ? 3.475 -9.584 -16.760 1.00 89.25 107 ILE A N 1
ATOM 865 C CA . ILE A 1 107 ? 2.957 -9.297 -15.414 1.00 89.25 107 ILE A CA 1
ATOM 866 C C . ILE A 1 107 ? 1.460 -9.584 -15.387 1.00 89.25 107 ILE A C 1
ATOM 868 O O . ILE A 1 107 ? 0.679 -8.952 -16.097 1.00 89.25 107 ILE A O 1
ATOM 872 N N . VAL A 1 108 ? 1.051 -10.512 -14.524 1.00 91.50 108 VAL A N 1
ATOM 873 C CA . VAL A 1 108 ? -0.367 -10.742 -14.242 1.00 91.50 108 VAL A CA 1
ATOM 874 C C . VAL A 1 108 ? -0.842 -9.640 -13.299 1.00 91.50 108 VAL A C 1
ATOM 876 O O . VAL A 1 108 ? -0.472 -9.605 -12.126 1.00 91.50 108 VAL A O 1
ATOM 879 N N . ALA A 1 109 ? -1.612 -8.698 -13.840 1.00 94.50 109 ALA A N 1
ATOM 880 C CA . ALA A 1 109 ? -2.294 -7.677 -13.056 1.00 94.50 109 ALA A CA 1
ATOM 881 C C . ALA A 1 109 ? -3.466 -8.297 -12.277 1.00 94.50 109 ALA A C 1
ATOM 883 O O . ALA A 1 109 ? -4.031 -9.307 -12.696 1.00 94.50 109 ALA A O 1
ATOM 884 N N . ASN A 1 110 ? -3.876 -7.672 -11.171 1.00 94.94 110 ASN A N 1
ATOM 885 C CA . ASN A 1 110 ? -4.992 -8.153 -10.350 1.00 94.94 110 ASN A CA 1
ATOM 886 C C . ASN A 1 110 ? -6.099 -7.104 -10.196 1.00 94.94 110 ASN A C 1
ATOM 888 O O . ASN A 1 110 ? -5.853 -5.897 -10.201 1.00 94.94 110 ASN A O 1
ATOM 892 N N . THR A 1 111 ? -7.322 -7.584 -9.991 1.00 95.38 111 THR A N 1
ATOM 893 C CA . THR A 1 111 ? -8.433 -6.817 -9.424 1.00 95.38 111 THR A CA 1
ATOM 894 C C . THR A 1 111 ? -8.589 -7.209 -7.960 1.00 95.38 111 THR A C 1
ATOM 896 O O . THR A 1 111 ? -8.753 -8.389 -7.649 1.00 95.38 111 THR A O 1
ATOM 899 N N . VAL A 1 112 ? -8.564 -6.222 -7.062 1.00 96.50 112 VAL A N 1
ATOM 900 C CA . VAL A 1 112 ? -8.734 -6.438 -5.616 1.00 96.50 112 VAL A CA 1
ATOM 901 C C . VAL A 1 112 ? -9.993 -5.729 -5.145 1.00 96.50 112 VAL A C 1
ATOM 903 O O . VAL A 1 112 ? -10.164 -4.535 -5.388 1.00 96.50 112 VAL A O 1
ATOM 906 N N . LYS A 1 113 ? -10.865 -6.441 -4.439 1.00 96.25 113 LYS A N 1
ATOM 907 C CA . LYS A 1 113 ? -12.017 -5.867 -3.740 1.00 96.25 113 LYS A CA 1
ATOM 908 C C . LYS A 1 113 ? -11.907 -6.159 -2.261 1.00 96.25 113 LYS A C 1
ATOM 910 O O . LYS A 1 113 ? -11.523 -7.258 -1.867 1.00 96.25 113 LYS A O 1
ATOM 915 N N . ILE A 1 114 ? -12.289 -5.189 -1.448 1.00 96.81 114 ILE A N 1
ATOM 916 C CA . ILE A 1 114 ? -12.415 -5.361 -0.008 1.00 96.81 114 ILE A CA 1
ATOM 917 C C . ILE A 1 114 ? -13.693 -4.696 0.465 1.00 96.81 114 ILE A C 1
ATOM 919 O O . ILE A 1 114 ? -13.899 -3.501 0.272 1.00 96.81 114 ILE A O 1
ATOM 923 N N . ARG A 1 115 ? -14.546 -5.491 1.095 1.00 96.88 115 ARG A N 1
ATOM 924 C CA . ARG A 1 115 ? -15.755 -5.041 1.766 1.00 96.88 115 ARG A CA 1
ATOM 925 C C . ARG A 1 115 ? -15.521 -5.095 3.264 1.00 96.88 115 ARG A C 1
ATOM 927 O O . ARG A 1 115 ? -15.275 -6.171 3.814 1.00 96.88 115 ARG A O 1
ATOM 934 N N . VAL A 1 116 ? -15.579 -3.936 3.908 1.00 97.19 116 VAL A N 1
ATOM 935 C CA . VAL A 1 116 ? -15.503 -3.831 5.368 1.00 97.19 116 VAL A CA 1
ATOM 936 C C . VAL A 1 116 ? -16.901 -4.101 5.906 1.00 97.19 116 VAL A C 1
ATOM 938 O O . VAL A 1 116 ? -17.826 -3.399 5.527 1.00 97.19 116 VAL A O 1
ATOM 941 N N . ILE A 1 117 ? -17.069 -5.141 6.727 1.00 96.69 117 ILE A N 1
ATOM 942 C CA . ILE A 1 117 ? -18.397 -5.592 7.174 1.00 96.69 117 ILE A CA 1
ATOM 943 C C . ILE A 1 117 ? -18.665 -5.114 8.595 1.00 96.69 117 ILE A C 1
ATOM 945 O O . ILE A 1 117 ? -19.685 -4.492 8.863 1.00 96.69 117 ILE A O 1
ATOM 949 N N . SER A 1 118 ? -17.767 -5.420 9.528 1.00 97.12 118 SER A N 1
ATOM 950 C CA . SER A 1 118 ? -17.932 -5.035 10.931 1.00 97.12 118 SER A CA 1
ATOM 951 C C . SER A 1 118 ? -16.600 -4.953 11.661 1.00 97.12 118 SER A C 1
ATOM 953 O O . SER A 1 118 ? -15.566 -5.383 11.145 1.00 97.12 118 SER A O 1
ATOM 955 N N . GLY A 1 119 ? -16.624 -4.389 12.863 1.00 97.06 119 GLY A N 1
ATOM 956 C CA . GLY A 1 119 ? -15.503 -4.376 13.793 1.00 97.06 119 GLY A CA 1
ATOM 957 C C . GLY A 1 119 ? -15.902 -4.948 15.143 1.00 97.06 119 GLY A C 1
ATOM 958 O O . GLY A 1 119 ? -17.084 -5.030 15.457 1.00 97.06 119 GLY A O 1
ATOM 959 N N . GLN A 1 120 ? -14.919 -5.369 15.931 1.00 97.31 120 GLN A N 1
ATOM 960 C CA . GLN A 1 120 ? -15.116 -5.912 17.271 1.00 97.31 120 GLN A CA 1
ATOM 961 C C . GLN A 1 120 ? -14.090 -5.312 18.228 1.00 97.31 120 GLN A C 1
ATOM 963 O O . GLN A 1 120 ? -12.900 -5.270 17.913 1.00 97.31 120 GLN A O 1
ATOM 968 N N . PHE A 1 121 ? -14.561 -4.880 19.399 1.00 96.94 121 PHE A N 1
ATOM 969 C CA . PHE A 1 121 ? -13.767 -4.387 20.525 1.00 96.94 121 PHE A CA 1
ATOM 970 C C . PHE A 1 121 ? -12.731 -3.323 20.128 1.00 96.94 121 PHE A C 1
ATOM 972 O O . PHE A 1 121 ? -11.570 -3.408 20.522 1.00 96.94 121 PHE A O 1
ATOM 979 N N . LEU A 1 122 ? -13.121 -2.337 19.312 1.00 96.56 122 LEU A N 1
ATOM 980 C CA . LEU A 1 122 ? -12.170 -1.387 18.718 1.00 96.56 122 LEU A CA 1
ATOM 981 C C . LEU A 1 122 ? -11.653 -0.355 19.726 1.00 96.56 122 LEU A C 1
ATOM 983 O O . LEU A 1 122 ? -10.498 0.059 19.647 1.00 96.56 122 LEU A O 1
ATOM 987 N N . THR A 1 123 ? -12.498 0.074 20.664 1.00 94.56 123 THR A N 1
ATOM 988 C CA . THR A 1 123 ? -12.116 0.939 21.788 1.00 94.56 123 THR A CA 1
ATOM 989 C C . THR A 1 123 ? -13.128 0.810 22.924 1.00 94.56 123 THR A C 1
ATOM 991 O O . THR A 1 123 ? -14.311 0.574 22.687 1.00 94.56 123 THR A O 1
ATOM 994 N N . ASP A 1 124 ? -12.676 1.009 24.162 1.00 91.25 124 ASP A N 1
ATOM 995 C CA . ASP A 1 124 ? -13.524 0.940 25.362 1.00 91.25 124 ASP A CA 1
ATOM 996 C C . ASP A 1 124 ? -14.447 2.165 25.510 1.00 91.25 124 ASP A C 1
ATOM 998 O O . ASP A 1 124 ? -15.360 2.195 26.338 1.00 91.25 124 ASP A O 1
ATOM 1002 N N . LYS A 1 125 ? -14.202 3.220 24.724 1.00 93.19 125 LYS A N 1
ATOM 1003 C CA . LYS A 1 125 ? -14.988 4.458 24.738 1.00 93.19 125 LYS A CA 1
ATOM 1004 C C . LYS A 1 125 ? -16.168 4.350 23.788 1.00 93.19 125 LYS A C 1
ATOM 1006 O O . LYS A 1 125 ? -15.987 3.919 22.658 1.00 93.19 125 LYS A O 1
ATOM 1011 N N . LYS A 1 126 ? -17.338 4.863 24.176 1.00 93.69 126 LYS A N 1
ATOM 1012 C CA . LYS A 1 126 ? -18.468 5.062 23.251 1.00 93.69 126 LYS A CA 1
ATOM 1013 C C . LYS A 1 126 ? -18.187 6.247 22.326 1.00 93.69 126 LYS A C 1
ATOM 1015 O O . LYS A 1 126 ? -18.387 7.395 22.715 1.00 93.69 126 LYS A O 1
ATOM 1020 N N . VAL A 1 127 ? -17.670 5.965 21.137 1.00 96.38 127 VAL A N 1
ATOM 1021 C CA . VAL A 1 127 ? -17.301 6.957 20.120 1.00 96.38 127 VAL A CA 1
ATOM 1022 C C . VAL A 1 127 ? -17.546 6.374 18.733 1.00 96.38 127 VAL A C 1
ATOM 1024 O O . VAL A 1 127 ? -17.505 5.156 18.554 1.00 96.38 127 VAL A O 1
ATOM 1027 N N . GLY A 1 128 ? -17.826 7.235 17.756 1.00 96.69 128 GLY A N 1
ATOM 1028 C CA . GLY A 1 128 ? -17.872 6.822 16.363 1.00 96.69 128 GLY A CA 1
ATOM 1029 C C . GLY A 1 128 ? -16.492 6.386 15.875 1.00 96.69 128 GLY A C 1
ATOM 1030 O O . GLY A 1 128 ? -15.473 6.963 16.256 1.00 96.69 128 GLY A O 1
ATOM 1031 N N . VAL A 1 129 ? -16.455 5.365 15.029 1.00 97.38 129 VAL A N 1
ATOM 1032 C CA . VAL A 1 129 ? -15.233 4.840 14.414 1.00 97.38 129 VAL A CA 1
ATOM 1033 C C . VAL A 1 129 ? -15.433 4.648 12.918 1.00 97.38 129 VAL A C 1
ATOM 1035 O O . VAL A 1 129 ? -16.540 4.374 12.455 1.00 97.38 129 VAL A O 1
ATOM 1038 N N . TYR A 1 130 ? -14.361 4.791 12.152 1.00 97.19 130 TYR A N 1
ATOM 1039 C CA . TYR A 1 130 ? -14.347 4.520 10.718 1.00 97.19 130 TYR A CA 1
ATOM 1040 C C . TYR A 1 130 ? -13.070 3.782 10.325 1.00 97.19 130 TYR A C 1
ATOM 1042 O O . TYR A 1 130 ? -12.062 3.809 11.036 1.00 97.19 130 TYR A O 1
ATOM 1050 N N . VAL A 1 131 ? -13.128 3.111 9.182 1.00 97.75 131 VAL A N 1
ATOM 1051 C CA . VAL A 1 131 ? -12.030 2.344 8.605 1.00 97.75 131 VAL A CA 1
ATOM 1052 C C . VAL A 1 131 ? -11.572 3.035 7.329 1.00 97.75 131 VAL A C 1
ATOM 1054 O O . VAL A 1 131 ? -12.376 3.318 6.447 1.00 97.75 131 VAL A O 1
ATOM 1057 N N . GLU A 1 132 ? -10.278 3.296 7.221 1.00 97.50 132 GLU A N 1
ATOM 1058 C CA . GLU A 1 132 ? -9.619 3.708 5.989 1.00 97.50 132 GLU A CA 1
ATOM 1059 C C . GLU A 1 132 ? -8.973 2.506 5.304 1.00 97.50 132 GLU A C 1
ATOM 1061 O O . GLU A 1 132 ? -8.349 1.659 5.951 1.00 97.50 132 GLU A O 1
ATOM 1066 N N . VAL A 1 133 ? -9.092 2.458 3.981 1.00 97.44 133 VAL A N 1
ATOM 1067 C CA . VAL A 1 133 ? -8.484 1.436 3.133 1.00 97.44 133 VAL A CA 1
ATOM 1068 C C . VAL A 1 133 ? -7.642 2.125 2.063 1.00 97.44 133 VAL A C 1
ATOM 1070 O O . VAL A 1 133 ? -8.153 2.780 1.160 1.00 97.44 133 VAL A O 1
ATOM 1073 N N . ASP A 1 134 ? -6.330 1.953 2.142 1.00 97.25 134 ASP A N 1
ATOM 1074 C CA . ASP A 1 134 ? -5.373 2.525 1.198 1.00 97.25 134 ASP A CA 1
ATOM 1075 C C . ASP A 1 134 ? -4.607 1.413 0.477 1.00 97.25 134 ASP A C 1
ATOM 1077 O O . ASP A 1 134 ? -4.327 0.363 1.051 1.00 97.25 134 ASP A O 1
ATOM 1081 N N . MET A 1 135 ? -4.190 1.662 -0.760 1.00 97.75 135 MET A N 1
ATOM 1082 C CA . MET A 1 135 ? -3.246 0.821 -1.493 1.00 97.75 135 MET A CA 1
ATOM 1083 C C . MET A 1 135 ? -1.982 1.618 -1.806 1.00 97.75 135 MET A C 1
ATOM 1085 O O . MET A 1 135 ? -2.056 2.750 -2.287 1.00 97.75 135 MET A O 1
ATOM 1089 N N . PHE A 1 136 ? -0.824 1.017 -1.543 1.00 98.19 136 PHE A N 1
ATOM 1090 C CA . PHE A 1 136 ? 0.499 1.565 -1.839 1.00 98.19 136 PHE A CA 1
ATOM 1091 C C . PHE A 1 136 ? 1.214 0.637 -2.811 1.00 98.19 136 PHE A C 1
ATOM 1093 O O . PHE A 1 136 ? 1.271 -0.561 -2.572 1.00 98.19 136 PHE A O 1
ATOM 1100 N N . GLY A 1 137 ? 1.762 1.174 -3.893 1.00 97.31 137 GLY A N 1
ATOM 1101 C CA . GLY A 1 137 ? 2.447 0.397 -4.924 1.00 97.31 137 GLY A CA 1
ATOM 1102 C C . GLY A 1 137 ? 3.076 1.333 -5.945 1.00 97.31 137 GLY A C 1
ATOM 1103 O O . GLY A 1 137 ? 3.564 2.410 -5.584 1.00 97.31 137 GLY A O 1
ATOM 1104 N N . LEU A 1 138 ? 3.002 0.975 -7.226 1.00 96.81 138 LEU A N 1
ATOM 1105 C CA . LEU A 1 138 ? 3.304 1.911 -8.310 1.00 96.81 138 LEU A CA 1
ATOM 1106 C C . LEU A 1 138 ? 2.407 3.161 -8.235 1.00 96.81 138 LEU A C 1
ATOM 1108 O O . LEU A 1 138 ? 1.348 3.121 -7.601 1.00 96.81 138 LEU A O 1
ATOM 1112 N N . PRO A 1 139 ? 2.782 4.278 -8.883 1.00 96.56 139 PRO A N 1
ATOM 1113 C CA . PRO A 1 139 ? 1.933 5.464 -8.958 1.00 96.56 139 PRO A CA 1
ATOM 1114 C C . PRO A 1 139 ? 0.526 5.158 -9.493 1.00 96.56 139 PRO A C 1
ATOM 1116 O O . PRO A 1 139 ? -0.444 5.634 -8.912 1.00 96.56 139 PRO A O 1
ATOM 1119 N N . ALA A 1 140 ? 0.412 4.305 -10.518 1.00 95.44 140 ALA A N 1
ATOM 1120 C CA . ALA A 1 140 ? -0.871 3.882 -11.089 1.00 95.44 140 ALA A CA 1
ATOM 1121 C C . ALA A 1 140 ? -1.726 3.025 -10.129 1.00 95.44 140 ALA A C 1
ATOM 1123 O O . ALA A 1 140 ? -2.956 3.070 -10.181 1.00 95.44 140 ALA A O 1
ATOM 1124 N N . ASP A 1 141 ? -1.078 2.281 -9.226 1.00 96.50 141 ASP A N 1
ATOM 1125 C CA . ASP A 1 141 ? -1.735 1.375 -8.273 1.00 96.50 141 ASP A CA 1
ATOM 1126 C C . ASP A 1 141 ? -2.071 2.0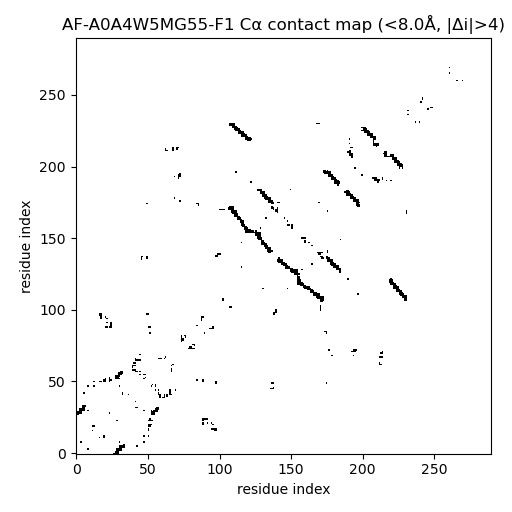64 -6.947 1.00 96.50 141 ASP A C 1
ATOM 1128 O O . ASP A 1 141 ? -2.953 1.631 -6.203 1.00 96.50 141 ASP A O 1
ATOM 1132 N N . THR A 1 142 ? -1.359 3.146 -6.631 1.00 96.94 142 THR A N 1
ATOM 1133 C CA . THR A 1 142 ? -1.498 3.848 -5.360 1.00 96.94 142 THR A CA 1
ATOM 1134 C C . THR A 1 142 ? -2.814 4.611 -5.331 1.00 96.94 142 THR A C 1
ATOM 1136 O O . THR A 1 142 ? -2.968 5.652 -5.968 1.00 96.94 142 THR A O 1
ATOM 1139 N N . LYS A 1 143 ? -3.760 4.129 -4.526 1.00 95.69 143 LYS A N 1
ATOM 1140 C CA . LYS A 1 143 ? -5.042 4.794 -4.288 1.00 95.69 143 LYS A CA 1
ATOM 1141 C C . LYS A 1 143 ? -5.254 4.957 -2.797 1.00 95.69 143 LYS A C 1
ATOM 1143 O O . LYS A 1 143 ? -5.085 4.012 -2.033 1.00 95.69 143 LYS A O 1
ATOM 1148 N N . ARG A 1 144 ? -5.603 6.171 -2.384 1.00 92.44 144 ARG A N 1
ATOM 1149 C CA . ARG A 1 144 ? -5.697 6.546 -0.973 1.00 92.44 144 ARG A CA 1
ATOM 1150 C C . ARG A 1 144 ? -7.019 7.230 -0.672 1.00 92.44 144 ARG A C 1
ATOM 1152 O O . ARG A 1 144 ? -7.630 7.792 -1.580 1.00 92.44 144 ARG A O 1
ATOM 1159 N N . LYS A 1 145 ? -7.365 7.291 0.615 1.00 82.50 145 LYS A N 1
ATOM 1160 C CA . LYS A 1 145 ? -8.531 8.000 1.171 1.00 82.50 145 LYS A CA 1
ATOM 1161 C C . LYS A 1 145 ? -9.875 7.333 0.877 1.00 82.50 145 LYS A C 1
ATOM 1163 O O . LYS A 1 145 ? -10.902 8.012 0.901 1.00 82.50 145 LYS A O 1
ATOM 1168 N N . TYR A 1 146 ? -9.895 6.024 0.626 1.00 93.69 146 TYR A N 1
ATOM 1169 C CA . TYR A 1 146 ? -11.148 5.292 0.780 1.00 93.69 146 TYR A CA 1
ATOM 1170 C C . TYR A 1 146 ? -11.422 5.151 2.266 1.00 93.69 146 TYR A C 1
ATOM 1172 O O . TYR A 1 146 ? -10.553 4.712 3.017 1.00 93.69 146 TYR A O 1
ATOM 1180 N N . ARG A 1 147 ? -12.614 5.553 2.691 1.00 95.06 147 ARG A N 1
ATOM 1181 C CA . ARG A 1 147 ? -13.021 5.456 4.085 1.00 95.06 147 ARG A CA 1
ATOM 1182 C C . ARG A 1 147 ? -14.465 5.028 4.186 1.00 95.06 147 ARG A C 1
ATOM 1184 O O . ARG A 1 147 ? -15.272 5.381 3.323 1.00 95.06 147 ARG A O 1
ATOM 1191 N N . THR A 1 148 ? -14.766 4.315 5.255 1.00 96.56 148 THR A N 1
ATOM 1192 C CA . THR A 1 148 ? -16.134 3.976 5.603 1.00 96.56 148 THR A CA 1
ATOM 1193 C C . THR A 1 148 ? -16.885 5.187 6.141 1.00 96.56 148 THR A C 1
ATOM 1195 O O . THR A 1 148 ? -16.281 6.199 6.522 1.00 96.56 148 THR A O 1
ATOM 1198 N N . ARG A 1 149 ? -18.212 5.091 6.237 1.00 95.12 149 ARG A N 1
ATOM 1199 C CA . ARG A 1 149 ? -18.965 5.995 7.119 1.00 95.12 149 ARG A CA 1
ATOM 1200 C C . ARG A 1 149 ? -18.516 5.810 8.572 1.00 95.12 149 ARG A C 1
ATOM 1202 O O . ARG A 1 149 ? -18.142 4.714 8.997 1.00 95.12 149 ARG A O 1
ATOM 1209 N N . THR A 1 150 ? -18.576 6.888 9.345 1.00 96.00 150 THR A N 1
ATOM 1210 C CA . THR A 1 150 ? -18.376 6.826 10.795 1.00 96.00 150 THR A CA 1
ATOM 1211 C C . THR A 1 150 ? -19.544 6.085 11.437 1.00 96.00 150 THR A C 1
ATOM 1213 O O . THR A 1 150 ? -20.705 6.356 11.123 1.00 96.00 150 THR A O 1
ATOM 1216 N N . SER A 1 151 ? -19.253 5.146 12.336 1.00 94.69 151 SER A N 1
ATOM 1217 C CA . SER A 1 151 ? -20.279 4.475 13.128 1.00 94.69 151 SER A CA 1
ATOM 1218 C C . SER A 1 151 ? -20.982 5.468 14.060 1.00 94.69 151 SER A C 1
ATOM 1220 O O . SER A 1 151 ? -20.386 6.426 14.551 1.00 94.69 151 SER A O 1
ATOM 1222 N N . ASN A 1 152 ? -22.266 5.243 14.335 1.00 90.38 152 ASN A N 1
ATOM 1223 C CA . ASN A 1 152 ? -23.072 6.149 15.153 1.00 90.38 152 ASN A CA 1
ATOM 1224 C C . ASN A 1 152 ? -22.807 5.946 16.659 1.00 90.38 152 ASN A C 1
ATOM 1226 O O . ASN A 1 152 ? -23.631 5.376 17.373 1.00 90.38 152 ASN A O 1
ATOM 1230 N N . GLY A 1 153 ? -21.615 6.321 17.130 1.00 90.38 153 GLY A N 1
ATOM 1231 C CA . GLY A 1 153 ? -21.210 6.176 18.534 1.00 90.38 153 GLY A CA 1
ATOM 1232 C C . GLY A 1 153 ? -20.954 4.734 18.996 1.00 90.38 153 GLY A C 1
ATOM 1233 O O . GLY A 1 153 ? -20.721 4.517 20.187 1.00 90.38 153 GLY A O 1
ATOM 1234 N N . ASN A 1 154 ? -21.006 3.758 18.079 1.00 92.75 154 ASN A N 1
ATOM 1235 C CA . ASN A 1 154 ? -20.727 2.352 18.363 1.00 92.75 154 ASN A CA 1
ATOM 1236 C C . ASN A 1 154 ? -19.284 1.987 17.993 1.00 92.75 154 ASN A C 1
ATOM 1238 O O . ASN A 1 154 ? -18.918 1.974 16.820 1.00 92.75 154 ASN A O 1
ATOM 1242 N N . SER A 1 155 ? -18.489 1.637 18.992 1.00 93.69 155 SER A N 1
ATOM 1243 C CA . SER A 1 155 ? -17.093 1.208 18.878 1.00 93.69 155 SER A CA 1
ATOM 1244 C C . SER A 1 155 ? -16.859 -0.241 19.315 1.00 93.69 155 SER A C 1
ATOM 1246 O O . SER A 1 155 ? -15.757 -0.765 19.137 1.00 93.69 155 SER A O 1
ATOM 1248 N N . LEU A 1 156 ? -17.873 -0.889 19.895 1.00 95.12 156 LEU A N 1
ATOM 1249 C CA . LEU A 1 156 ? -17.764 -2.243 20.429 1.00 95.12 156 LEU A CA 1
ATOM 1250 C C . LEU A 1 156 ? -18.000 -3.281 19.333 1.00 95.12 156 LEU A C 1
ATOM 1252 O O . LEU A 1 156 ? -17.223 -4.220 19.211 1.00 95.12 156 LEU A O 1
ATOM 1256 N N . ASP A 1 157 ? -19.046 -3.095 18.536 1.00 95.69 157 ASP A N 1
ATOM 1257 C CA . ASP A 1 157 ? -19.463 -4.009 17.470 1.00 95.69 157 ASP A CA 1
ATOM 1258 C C . ASP A 1 157 ? -20.082 -3.280 16.254 1.00 95.69 157 ASP A C 1
ATOM 1260 O O . ASP A 1 157 ? -21.172 -3.634 15.797 1.00 95.69 157 ASP A O 1
ATOM 1264 N N . PRO A 1 158 ? -19.439 -2.223 15.710 1.00 96.44 158 PRO A N 1
ATOM 1265 C CA . PRO A 1 158 ? -19.986 -1.494 14.570 1.00 96.44 158 PRO A CA 1
ATOM 1266 C C . PRO A 1 158 ? -20.132 -2.385 13.335 1.00 96.44 158 PRO A C 1
ATOM 1268 O O . PRO A 1 158 ? -19.264 -3.207 13.044 1.00 96.44 158 PRO A O 1
ATOM 1271 N N . VAL A 1 159 ? -21.197 -2.149 12.567 1.00 96.62 159 VAL A N 1
ATOM 1272 C CA . VAL A 1 159 ? -21.457 -2.785 11.270 1.00 96.62 159 VAL A CA 1
ATOM 1273 C C . VAL A 1 159 ? -21.513 -1.702 10.194 1.00 96.62 159 VAL A C 1
ATOM 1275 O O . VAL A 1 159 ? -22.208 -0.696 10.351 1.00 96.62 159 VAL A O 1
ATOM 1278 N N . TRP A 1 160 ? -20.775 -1.910 9.107 1.00 95.12 160 TRP A N 1
ATOM 1279 C CA . TRP A 1 160 ? -20.740 -1.055 7.924 1.00 95.12 160 TRP A CA 1
ATOM 1280 C C . TRP A 1 160 ? -21.344 -1.820 6.748 1.00 95.12 160 TRP A C 1
ATOM 1282 O O . TRP A 1 160 ? -20.650 -2.520 6.015 1.00 95.12 160 TRP A O 1
ATOM 1292 N N . ASP A 1 161 ? -22.661 -1.715 6.583 1.00 82.50 161 ASP A N 1
ATOM 1293 C CA . ASP A 1 161 ? -23.334 -2.394 5.479 1.00 82.50 161 ASP A CA 1
ATOM 1294 C C . ASP A 1 161 ? -22.970 -1.770 4.123 1.00 82.50 161 ASP A C 1
ATOM 1296 O O . ASP A 1 161 ? -23.111 -0.562 3.901 1.00 82.50 161 ASP A O 1
ATOM 1300 N N . ASP A 1 162 ? -22.549 -2.659 3.221 1.00 75.12 162 ASP A N 1
ATOM 1301 C CA . ASP A 1 162 ? -22.354 -2.445 1.783 1.00 75.12 162 ASP A CA 1
ATOM 1302 C C . ASP A 1 162 ? -21.215 -1.494 1.367 1.00 75.12 162 ASP A C 1
ATOM 1304 O O . ASP A 1 162 ? -21.203 -0.933 0.270 1.00 75.12 162 ASP A O 1
ATOM 1308 N N . GLU A 1 163 ? -20.194 -1.336 2.211 1.00 85.81 163 GLU A N 1
ATOM 1309 C CA . GLU A 1 163 ? -19.031 -0.506 1.882 1.00 85.81 163 GLU A CA 1
ATOM 1310 C C . GLU A 1 163 ? -17.900 -1.338 1.270 1.00 85.81 163 GLU A C 1
ATOM 1312 O O . GLU A 1 163 ? -16.995 -1.842 1.943 1.00 85.81 163 GLU A O 1
ATOM 1317 N N . THR A 1 164 ? -17.990 -1.501 -0.054 1.00 93.88 164 THR A N 1
ATOM 1318 C CA . THR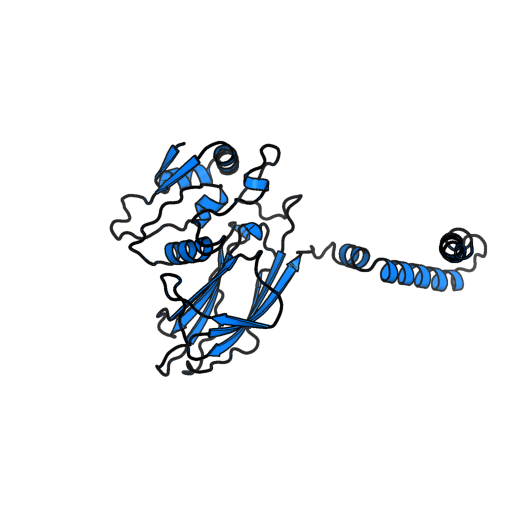 A 1 164 ? -16.998 -2.211 -0.870 1.00 93.88 164 THR A CA 1
ATOM 1319 C C . THR A 1 164 ? -16.066 -1.234 -1.576 1.00 93.88 164 THR A C 1
ATOM 1321 O O . THR A 1 164 ? -16.491 -0.403 -2.378 1.00 93.88 164 THR A O 1
ATOM 1324 N N . PHE A 1 165 ? -14.768 -1.385 -1.340 1.00 95.94 165 PHE A N 1
ATOM 1325 C CA . PHE A 1 165 ? -13.719 -0.653 -2.034 1.00 95.94 165 PHE A CA 1
ATOM 1326 C C . PHE A 1 165 ? -13.129 -1.519 -3.139 1.00 95.94 165 PHE A C 1
ATOM 1328 O O . PHE A 1 165 ? -12.708 -2.655 -2.905 1.00 95.94 165 PHE A O 1
ATOM 1335 N N . VAL A 1 166 ? -13.109 -0.974 -4.354 1.00 95.38 166 VAL A N 1
ATOM 1336 C CA . VAL A 1 166 ? -12.717 -1.709 -5.557 1.00 95.38 166 VAL A CA 1
ATOM 1337 C C . VAL A 1 166 ? -11.463 -1.097 -6.177 1.00 95.38 166 VAL A C 1
ATOM 1339 O O . VAL A 1 166 ? -11.450 0.039 -6.659 1.00 95.38 166 VAL A O 1
ATOM 1342 N N . PHE A 1 167 ? -10.409 -1.900 -6.239 1.00 95.88 167 PHE A N 1
ATOM 1343 C CA . PHE A 1 167 ? -9.165 -1.619 -6.941 1.00 95.88 167 PHE A CA 1
ATOM 1344 C C . PHE A 1 167 ? -9.185 -2.389 -8.267 1.00 95.88 167 PHE A C 1
ATOM 1346 O O . PHE A 1 167 ? -8.637 -3.481 -8.381 1.00 95.88 167 PHE A O 1
ATOM 1353 N N . ASN A 1 168 ? -9.874 -1.812 -9.262 1.00 92.25 168 ASN A N 1
ATOM 1354 C CA . ASN A 1 168 ? -10.156 -2.459 -10.553 1.00 92.25 168 ASN A CA 1
ATOM 1355 C C . ASN A 1 168 ? -8.915 -3.006 -11.267 1.00 92.25 168 ASN A C 1
ATOM 1357 O O . ASN A 1 168 ? -8.965 -4.100 -11.814 1.00 92.25 168 ASN A O 1
ATOM 1361 N N . LYS A 1 169 ? -7.823 -2.240 -11.269 1.00 94.25 169 LYS A N 1
ATOM 1362 C CA . LYS A 1 169 ? -6.587 -2.559 -11.979 1.00 94.25 169 LYS A CA 1
ATOM 1363 C C . LYS A 1 169 ? -5.412 -2.266 -11.056 1.00 94.25 169 LYS A C 1
ATOM 1365 O O . LYS A 1 169 ? -5.177 -1.100 -10.745 1.00 94.25 169 LYS A O 1
ATOM 1370 N N . VAL A 1 170 ? -4.734 -3.322 -10.622 1.00 96.19 170 VAL A N 1
ATOM 1371 C CA . VAL A 1 170 ? -3.446 -3.286 -9.923 1.00 96.19 170 VAL A CA 1
ATOM 1372 C C . VAL A 1 170 ? -2.408 -3.839 -10.893 1.00 96.19 170 VAL A C 1
ATOM 1374 O O . VAL A 1 170 ? -2.369 -5.043 -11.140 1.00 96.19 170 VAL A O 1
ATOM 1377 N N . VAL A 1 171 ? -1.621 -2.949 -11.491 1.00 95.00 171 VAL A N 1
ATOM 1378 C CA . VAL A 1 171 ? -0.644 -3.227 -12.549 1.00 95.00 171 VAL A CA 1
ATOM 1379 C C . VAL A 1 171 ? 0.484 -4.113 -12.040 1.00 95.00 171 VAL A C 1
ATOM 1381 O O . VAL A 1 171 ? 0.854 -5.058 -12.733 1.00 95.00 171 VAL A O 1
ATOM 1384 N N . LEU A 1 172 ? 1.014 -3.853 -10.838 1.00 95.19 172 LEU A N 1
ATOM 1385 C CA . LEU A 1 172 ? 2.079 -4.663 -10.238 1.00 95.19 172 LEU A CA 1
ATOM 1386 C C . LEU A 1 172 ? 1.712 -5.159 -8.826 1.00 95.19 172 LEU A C 1
ATOM 1388 O O . LEU A 1 172 ? 2.222 -4.651 -7.821 1.00 95.19 172 LEU A O 1
ATOM 1392 N N . PRO A 1 173 ? 0.886 -6.216 -8.728 1.00 95.06 173 PRO A N 1
ATOM 1393 C CA . PRO A 1 173 ? 0.380 -6.753 -7.461 1.00 95.06 173 PRO A CA 1
ATOM 1394 C C . PRO A 1 173 ? 1.480 -7.208 -6.497 1.00 95.06 173 PRO A C 1
ATOM 1396 O O . PRO A 1 173 ? 1.359 -7.048 -5.286 1.00 95.06 173 PRO A O 1
ATOM 1399 N N . THR A 1 174 ? 2.596 -7.723 -7.017 1.00 94.44 174 THR A N 1
ATOM 1400 C CA . THR A 1 174 ? 3.736 -8.185 -6.205 1.00 94.44 174 THR A CA 1
ATOM 1401 C C . THR A 1 174 ? 4.469 -7.065 -5.468 1.00 94.44 174 THR A C 1
ATOM 1403 O O . THR A 1 174 ? 5.240 -7.348 -4.556 1.00 94.44 174 THR A O 1
ATOM 1406 N N . LEU A 1 175 ? 4.281 -5.810 -5.888 1.00 95.94 175 LEU A N 1
ATOM 1407 C CA . LEU A 1 175 ? 4.856 -4.629 -5.240 1.00 95.94 175 LEU A CA 1
ATOM 1408 C C . LEU A 1 175 ? 3.808 -3.844 -4.434 1.00 95.94 175 LEU A C 1
ATOM 1410 O O . LEU A 1 175 ? 4.166 -2.970 -3.645 1.00 95.94 175 LEU A O 1
ATOM 1414 N N . ALA A 1 176 ? 2.524 -4.146 -4.634 1.00 97.19 176 ALA A N 1
ATOM 1415 C CA . ALA A 1 176 ? 1.423 -3.447 -4.000 1.00 97.19 176 ALA A CA 1
ATOM 1416 C C . ALA A 1 176 ? 1.110 -4.011 -2.603 1.00 97.19 176 ALA A C 1
ATOM 1418 O O . ALA A 1 176 ? 1.133 -5.219 -2.362 1.00 97.19 176 ALA A O 1
ATOM 1419 N N . SER A 1 177 ? 0.767 -3.124 -1.674 1.00 97.69 177 SER A N 1
ATOM 1420 C CA . SER A 1 177 ? 0.349 -3.438 -0.309 1.00 97.69 177 SER A CA 1
ATOM 1421 C C . SER A 1 177 ? -0.944 -2.705 0.027 1.00 97.69 177 SER A C 1
ATOM 1423 O O . SER A 1 177 ? -1.058 -1.496 -0.173 1.00 97.69 177 SER A O 1
ATOM 1425 N N . LEU A 1 178 ? -1.911 -3.441 0.564 1.00 97.50 178 LEU A N 1
ATOM 1426 C CA . LEU A 1 178 ? -3.161 -2.923 1.103 1.00 97.50 178 LEU A CA 1
ATOM 1427 C C . LEU A 1 178 ? -2.962 -2.558 2.578 1.00 97.50 178 LEU A C 1
ATOM 1429 O O . LEU A 1 178 ? -2.441 -3.357 3.355 1.00 97.50 178 LEU A O 1
ATOM 1433 N N . ARG A 1 179 ? -3.393 -1.367 2.981 1.00 97.69 179 ARG A N 1
ATOM 1434 C CA . ARG A 1 179 ? -3.416 -0.901 4.368 1.00 97.69 179 ARG A CA 1
ATOM 1435 C C . ARG A 1 179 ? -4.860 -0.689 4.792 1.00 97.69 179 ARG A C 1
ATOM 1437 O O . ARG A 1 179 ? -5.575 0.081 4.165 1.00 97.69 179 ARG A O 1
ATOM 1444 N N . ILE A 1 180 ? -5.248 -1.328 5.885 1.00 97.62 180 ILE A N 1
ATOM 1445 C CA . ILE A 1 180 ? -6.559 -1.173 6.517 1.00 97.62 180 ILE A CA 1
ATOM 1446 C C . ILE A 1 180 ? -6.303 -0.558 7.884 1.00 97.62 180 ILE A C 1
ATOM 1448 O O . ILE A 1 180 ? -5.568 -1.141 8.677 1.00 97.62 180 ILE A O 1
ATOM 1452 N N . ALA A 1 181 ? -6.842 0.622 8.156 1.00 98.06 181 ALA A N 1
ATOM 1453 C CA . ALA A 1 181 ? -6.597 1.349 9.397 1.00 98.06 181 ALA A CA 1
ATOM 1454 C C . ALA A 1 181 ? -7.900 1.846 10.005 1.00 98.06 181 ALA A C 1
ATOM 1456 O O . ALA A 1 181 ? -8.797 2.264 9.287 1.00 98.06 181 ALA A O 1
ATOM 1457 N N . VAL A 1 182 ? -8.000 1.808 11.326 1.00 97.75 182 VAL A N 1
ATOM 1458 C CA . VAL A 1 182 ? -9.195 2.203 12.068 1.00 97.75 182 VAL A CA 1
ATOM 1459 C C . VAL A 1 182 ? -8.898 3.454 12.872 1.00 97.75 182 VAL A C 1
ATOM 1461 O O . VAL A 1 182 ? -7.849 3.562 13.517 1.00 97.75 182 VAL A O 1
ATOM 1464 N N . PHE A 1 183 ? -9.845 4.382 12.843 1.00 97.62 183 PHE A N 1
ATOM 1465 C CA . PHE A 1 183 ? -9.768 5.666 13.518 1.00 97.62 183 PHE A CA 1
ATOM 1466 C C . PHE A 1 183 ? -11.054 5.947 14.296 1.00 97.62 183 PHE A C 1
ATOM 1468 O O . PHE A 1 183 ? -12.139 5.510 13.913 1.00 97.62 183 PHE A O 1
ATOM 1475 N N . GLU A 1 184 ? -10.933 6.708 15.380 1.00 97.06 184 GLU A N 1
ATOM 1476 C CA . GLU A 1 184 ? -12.061 7.386 16.020 1.00 97.06 184 GLU A CA 1
ATOM 1477 C C . GLU A 1 184 ? -12.538 8.558 15.139 1.00 97.06 184 GLU A C 1
ATOM 1479 O O . GLU A 1 184 ? -11.780 9.107 14.340 1.00 97.06 184 GLU A O 1
ATOM 1484 N N . GLU A 1 185 ? -13.780 9.002 15.326 1.00 95.25 185 GLU A N 1
ATOM 1485 C CA . GLU A 1 185 ? -14.400 10.131 14.611 1.00 95.25 185 GLU A CA 1
ATOM 1486 C C . GLU A 1 185 ? -13.577 11.432 14.670 1.00 95.25 185 GLU A C 1
ATOM 1488 O O . GLU A 1 185 ? -13.560 12.206 13.715 1.00 95.25 185 GLU A O 1
ATOM 1493 N N . ASN A 1 186 ? -12.830 11.646 15.757 1.00 94.25 186 ASN A N 1
ATOM 1494 C CA . ASN A 1 186 ? -11.921 12.785 15.938 1.00 94.25 186 ASN A CA 1
ATOM 1495 C C . ASN A 1 186 ? -10.585 12.652 15.166 1.00 94.25 186 ASN A C 1
ATOM 1497 O O . ASN A 1 186 ? -9.732 13.532 15.268 1.00 94.25 186 ASN A O 1
ATOM 1501 N N . GLY A 1 187 ? -10.380 11.556 14.427 1.00 94.88 187 GLY A N 1
ATOM 1502 C CA . GLY A 1 187 ? -9.153 11.255 13.686 1.00 94.88 187 GLY A CA 1
ATOM 1503 C C . GLY A 1 187 ? -8.063 10.555 14.499 1.00 94.88 187 GLY A C 1
ATOM 1504 O O . GLY A 1 187 ? -6.964 10.342 13.986 1.00 94.88 187 GLY A O 1
ATOM 1505 N N . LYS A 1 188 ? -8.325 10.178 15.754 1.00 95.94 188 LYS A N 1
ATOM 1506 C CA . LYS A 1 188 ? -7.370 9.426 16.568 1.00 95.94 188 LYS A CA 1
ATOM 1507 C C . LYS A 1 188 ? -7.214 8.008 16.025 1.00 95.94 188 LYS A C 1
ATOM 1509 O O . LYS A 1 188 ? -8.188 7.286 15.844 1.00 95.94 188 LYS A O 1
ATOM 1514 N N . PHE A 1 189 ? -5.969 7.603 15.818 1.00 96.94 189 PHE A N 1
ATOM 1515 C CA . PHE A 1 189 ? -5.612 6.258 15.391 1.00 96.94 189 PHE A CA 1
ATOM 1516 C C . PHE A 1 189 ? -5.926 5.208 16.469 1.00 96.94 189 PHE A C 1
ATOM 1518 O O . PHE A 1 189 ? -5.636 5.424 17.649 1.00 96.94 189 PHE A O 1
ATOM 1525 N N . LEU A 1 190 ? -6.504 4.075 16.058 1.00 97.06 190 LEU A N 1
ATOM 1526 C CA . LEU A 1 190 ? -6.783 2.927 16.931 1.00 97.06 190 LEU A CA 1
ATOM 1527 C C . LEU A 1 190 ? -5.921 1.711 16.593 1.00 97.06 190 LEU A C 1
ATOM 1529 O O . LEU A 1 190 ? -5.426 1.032 17.488 1.00 97.06 190 LEU A O 1
ATOM 1533 N N . GLY A 1 191 ? -5.739 1.426 15.307 1.00 98.00 191 GLY A N 1
ATOM 1534 C CA . GLY A 1 191 ? -4.958 0.280 14.863 1.00 98.00 191 GLY A CA 1
ATOM 1535 C C . GLY A 1 191 ? -4.979 0.117 13.352 1.00 98.00 191 GLY A C 1
ATOM 1536 O O . GLY A 1 191 ? -5.776 0.741 12.653 1.00 98.00 191 GLY A O 1
ATOM 1537 N N . HIS A 1 192 ? -4.094 -0.722 12.829 1.00 98.25 192 HIS A N 1
ATOM 1538 C CA . HIS A 1 192 ? -4.009 -0.995 11.399 1.00 98.25 192 HIS A CA 1
ATOM 1539 C C . HIS A 1 192 ? -3.539 -2.412 11.083 1.00 98.25 192 HIS A C 1
ATOM 1541 O O . HIS A 1 192 ? -3.050 -3.137 11.946 1.00 98.25 192 HIS A O 1
ATOM 1547 N N . ARG A 1 193 ? -3.644 -2.788 9.811 1.00 97.88 193 ARG A N 1
ATOM 1548 C CA . ARG A 1 193 ? -3.006 -3.959 9.221 1.00 97.88 193 ARG A CA 1
ATOM 1549 C C . ARG A 1 193 ? -2.472 -3.600 7.840 1.00 97.88 193 ARG A C 1
ATOM 1551 O O . ARG A 1 193 ? -3.137 -2.896 7.083 1.00 97.88 193 ARG A O 1
ATOM 1558 N N . ILE A 1 194 ? -1.290 -4.114 7.513 1.00 97.94 194 ILE A N 1
ATOM 1559 C CA . ILE A 1 194 ? -0.703 -4.048 6.173 1.00 97.94 194 ILE A CA 1
ATOM 1560 C C . ILE A 1 194 ? -0.622 -5.463 5.602 1.00 97.94 194 ILE A C 1
ATOM 1562 O O . ILE A 1 194 ? -0.070 -6.368 6.233 1.00 97.94 194 ILE A O 1
ATOM 1566 N N . CYS A 1 195 ? -1.179 -5.636 4.408 1.00 96.25 195 CYS A N 1
ATOM 1567 C CA . CYS A 1 195 ? -1.298 -6.902 3.696 1.00 96.25 195 CYS A CA 1
ATOM 1568 C C . CYS A 1 195 ? -0.753 -6.741 2.267 1.00 96.25 195 CYS A C 1
ATOM 1570 O O . CYS A 1 195 ? -1.350 -6.003 1.482 1.00 96.25 195 CYS A O 1
ATOM 1572 N N . PRO A 1 196 ? 0.344 -7.417 1.885 1.00 96.31 196 PRO A N 1
ATOM 1573 C CA . PRO A 1 196 ? 0.789 -7.500 0.501 1.00 96.31 196 PRO A CA 1
ATOM 1574 C C . PRO A 1 196 ? -0.333 -8.052 -0.371 1.00 96.31 196 PRO A C 1
ATOM 1576 O O . PRO A 1 196 ? -0.922 -9.084 -0.034 1.00 96.31 196 PRO A O 1
ATOM 1579 N N . VAL A 1 197 ? -0.611 -7.396 -1.496 1.00 95.88 197 VAL A N 1
ATOM 1580 C CA . VAL A 1 197 ? -1.723 -7.772 -2.382 1.00 95.88 197 VAL A CA 1
ATOM 1581 C C . VAL A 1 197 ? -1.586 -9.216 -2.866 1.00 95.88 197 VAL A C 1
ATOM 1583 O O . VAL A 1 197 ? -2.566 -9.954 -2.865 1.00 95.88 197 VAL A O 1
ATOM 1586 N N . SER A 1 198 ? -0.361 -9.655 -3.159 1.00 91.62 198 SER A N 1
ATOM 1587 C CA . SER A 1 198 ? -0.039 -11.030 -3.569 1.00 91.62 198 SER A CA 1
ATOM 1588 C C . SER A 1 198 ? -0.379 -12.116 -2.537 1.00 91.62 198 SER A C 1
ATOM 1590 O O . SER A 1 198 ? -0.357 -13.297 -2.869 1.00 91.62 198 SER A O 1
ATOM 1592 N N . THR A 1 199 ? -0.668 -11.743 -1.287 1.00 89.25 199 THR A N 1
ATOM 1593 C CA . THR A 1 199 ? -0.948 -12.680 -0.184 1.00 89.25 199 THR A CA 1
ATOM 1594 C C . THR A 1 199 ? -2.395 -12.643 0.306 1.00 89.25 199 THR A C 1
ATOM 1596 O O . THR A 1 199 ? -2.757 -13.417 1.196 1.00 89.25 199 THR A O 1
ATOM 1599 N N . ILE A 1 200 ? -3.230 -11.761 -0.254 1.00 90.94 200 ILE A N 1
ATOM 1600 C CA . ILE A 1 200 ? -4.637 -11.637 0.136 1.00 90.94 200 ILE A CA 1
ATOM 1601 C C . ILE A 1 200 ? -5.386 -12.904 -0.287 1.00 90.94 200 ILE A C 1
ATOM 1603 O O . ILE A 1 200 ? -5.329 -13.325 -1.439 1.00 90.94 200 ILE A O 1
ATOM 1607 N N . ARG A 1 201 ? -6.096 -13.520 0.663 1.00 90.94 201 ARG A N 1
ATOM 1608 C CA . ARG A 1 201 ? -6.924 -14.707 0.420 1.00 90.94 201 ARG A CA 1
ATOM 1609 C C . ARG A 1 201 ? -8.373 -14.275 0.221 1.00 90.94 201 ARG A C 1
ATOM 1611 O O . ARG A 1 201 ? -8.860 -13.553 1.084 1.00 90.94 201 ARG A O 1
ATOM 1618 N N . PRO A 1 202 ? -9.072 -14.728 -0.832 1.00 94.62 202 PRO A N 1
ATOM 1619 C CA . PRO A 1 202 ? -10.468 -14.369 -1.039 1.00 94.62 202 PRO A CA 1
ATOM 1620 C C . PRO A 1 202 ? -11.389 -14.990 0.025 1.00 94.62 202 PRO A C 1
ATOM 1622 O O . PRO A 1 202 ? -11.060 -16.007 0.641 1.00 94.62 202 PRO A O 1
ATOM 1625 N N . GLY A 1 203 ? -12.567 -14.396 0.214 1.00 96.50 203 GLY A N 1
ATOM 1626 C CA . GLY A 1 203 ? -13.601 -14.856 1.143 1.00 96.50 203 GLY A CA 1
ATOM 1627 C C . GLY A 1 203 ? -13.731 -13.986 2.393 1.00 96.50 203 GLY A C 1
ATOM 1628 O O . GLY A 1 203 ? -13.237 -12.863 2.438 1.00 96.50 203 GLY A O 1
ATOM 1629 N N . TYR A 1 204 ? -14.420 -14.506 3.411 1.00 97.19 204 TYR A N 1
ATOM 1630 C CA . TYR A 1 204 ? -14.613 -13.832 4.700 1.00 97.19 204 TYR A CA 1
ATOM 1631 C C . TYR A 1 204 ? -13.466 -14.154 5.659 1.00 97.19 204 TYR A C 1
ATOM 1633 O O . TYR A 1 204 ? -13.102 -15.319 5.821 1.00 97.19 204 TYR A O 1
ATOM 1641 N N . HIS A 1 205 ? -12.903 -13.142 6.312 1.00 96.06 205 HIS A N 1
ATOM 1642 C CA . HIS A 1 205 ? -11.856 -13.330 7.316 1.00 96.06 205 HIS A CA 1
ATOM 1643 C C . HIS A 1 205 ? -11.828 -12.192 8.326 1.00 96.06 205 HIS A C 1
ATOM 1645 O O . HIS A 1 205 ? -12.189 -11.051 8.035 1.00 96.06 205 HIS A O 1
ATOM 1651 N N . TYR A 1 206 ? -11.337 -12.530 9.516 1.00 96.81 206 TYR A N 1
ATOM 1652 C CA . TYR A 1 206 ? -10.981 -11.548 10.522 1.00 96.81 206 TYR A CA 1
ATOM 1653 C C . TYR A 1 206 ? -9.581 -10.995 10.270 1.00 96.81 206 TYR A C 1
ATOM 1655 O O . TYR A 1 206 ? -8.639 -11.734 9.980 1.00 96.81 206 TYR A O 1
ATOM 1663 N N . ILE A 1 207 ? -9.450 -9.685 10.433 1.00 96.75 207 ILE A N 1
ATOM 1664 C CA . ILE A 1 207 ? -8.186 -8.965 10.441 1.00 96.75 207 ILE A CA 1
ATOM 1665 C C . ILE A 1 207 ? -7.977 -8.415 11.844 1.00 96.75 207 ILE A C 1
ATOM 1667 O O . ILE A 1 207 ? -8.597 -7.425 12.230 1.00 96.75 207 ILE A O 1
ATOM 1671 N N . SER A 1 208 ? -7.092 -9.061 12.600 1.00 97.12 208 SER A N 1
ATOM 1672 C CA . SER A 1 208 ? -6.635 -8.547 13.890 1.00 97.12 208 SER A CA 1
ATOM 1673 C C . SER A 1 208 ? -5.773 -7.308 13.671 1.00 97.12 208 SER A C 1
ATOM 1675 O O . SER A 1 208 ? -4.820 -7.327 12.881 1.00 97.12 208 SER A O 1
ATOM 1677 N N . LEU A 1 209 ? -6.128 -6.224 14.352 1.00 98.12 209 LEU A N 1
ATOM 1678 C CA . LEU A 1 209 ? -5.451 -4.944 14.209 1.00 98.12 209 LEU A CA 1
ATOM 1679 C C . LEU A 1 209 ? -4.141 -4.922 14.995 1.00 98.12 209 LEU A C 1
ATOM 1681 O O . LEU A 1 209 ? -3.909 -5.695 15.926 1.00 98.12 209 LEU A O 1
ATOM 1685 N N . LYS A 1 210 ? -3.269 -4.002 14.602 1.00 98.38 210 LYS A N 1
ATOM 1686 C CA . LYS A 1 210 ? -1.955 -3.792 15.193 1.00 98.38 210 LYS A CA 1
ATOM 1687 C C . LYS A 1 210 ? -1.728 -2.325 15.522 1.00 98.38 210 LYS A C 1
ATOM 1689 O O . LYS A 1 210 ? -2.258 -1.444 14.841 1.00 98.38 210 LYS A O 1
ATOM 1694 N N . ASN A 1 211 ? -0.910 -2.068 16.537 1.00 97.88 211 ASN A N 1
ATOM 1695 C CA . ASN A 1 211 ? -0.481 -0.713 16.878 1.00 97.88 211 ASN A CA 1
ATOM 1696 C C . ASN A 1 211 ? 0.492 -0.147 15.827 1.00 97.88 211 ASN A C 1
ATOM 1698 O O . ASN A 1 211 ? 0.832 -0.802 14.841 1.00 97.88 211 ASN A O 1
ATOM 1702 N N . GLU A 1 212 ? 0.966 1.073 16.041 1.00 97.12 212 GLU A N 1
ATOM 1703 C CA . GLU A 1 212 ? 1.880 1.796 15.154 1.00 97.12 212 GLU A CA 1
ATOM 1704 C C . GLU A 1 212 ? 3.239 1.095 14.981 1.00 97.12 212 GLU A C 1
ATOM 1706 O O . GLU A 1 212 ? 3.882 1.260 13.949 1.00 97.12 212 GLU A O 1
ATOM 1711 N N . MET A 1 213 ? 3.650 0.271 15.953 1.00 96.69 213 MET A N 1
ATOM 1712 C CA . MET A 1 213 ? 4.868 -0.552 15.904 1.00 96.69 213 MET A CA 1
ATOM 1713 C C . MET A 1 213 ? 4.647 -1.926 15.248 1.00 96.69 213 MET A C 1
ATOM 1715 O O . MET A 1 213 ? 5.504 -2.806 15.337 1.00 96.69 213 MET A O 1
ATOM 1719 N N . ASN A 1 214 ? 3.488 -2.143 14.617 1.00 97.81 214 ASN A N 1
ATOM 1720 C CA . ASN A 1 214 ? 3.086 -3.415 14.010 1.00 97.81 214 ASN A CA 1
ATOM 1721 C C . ASN A 1 214 ? 3.021 -4.595 15.016 1.00 97.81 214 ASN A C 1
ATOM 1723 O O . ASN A 1 214 ? 3.154 -5.765 14.637 1.00 97.81 214 ASN A O 1
ATOM 1727 N N . GLN A 1 215 ? 2.770 -4.305 16.298 1.00 97.56 215 GLN A N 1
ATOM 1728 C CA . GLN A 1 215 ? 2.509 -5.308 17.336 1.00 97.56 215 GLN A CA 1
ATOM 1729 C C . GLN A 1 215 ? 1.004 -5.612 17.424 1.00 97.56 215 GLN A C 1
ATOM 1731 O O . GLN A 1 215 ? 0.194 -4.690 17.298 1.00 97.56 215 GLN A O 1
ATOM 1736 N N . PRO A 1 216 ? 0.610 -6.880 17.638 1.00 97.12 216 PRO A N 1
ATOM 1737 C CA . PRO A 1 216 ? -0.795 -7.279 17.687 1.00 97.12 216 PRO A CA 1
ATOM 1738 C C . PRO A 1 216 ? -1.545 -6.618 18.844 1.00 97.12 216 PRO A C 1
ATOM 1740 O O . PRO A 1 216 ? -1.104 -6.662 19.992 1.00 97.12 216 PRO A O 1
ATOM 1743 N N . LEU A 1 217 ? -2.708 -6.043 18.535 1.00 96.38 217 LEU A N 1
ATOM 1744 C CA . LEU A 1 217 ? -3.716 -5.692 19.529 1.00 96.38 217 LEU A CA 1
ATOM 1745 C C . LEU A 1 217 ? -4.532 -6.952 19.845 1.00 96.38 217 LEU A C 1
ATOM 1747 O O . LEU A 1 217 ? -4.801 -7.753 18.953 1.00 96.38 217 LEU A O 1
ATOM 1751 N N . MET A 1 218 ? -4.906 -7.153 21.111 1.00 92.50 218 MET A N 1
ATOM 1752 C CA . MET A 1 218 ? -5.568 -8.398 21.525 1.00 92.50 218 MET A CA 1
ATOM 1753 C C . MET A 1 218 ? -7.004 -8.525 21.007 1.00 92.50 218 MET A C 1
ATOM 1755 O O . MET A 1 218 ? -7.349 -9.536 20.407 1.00 92.50 218 MET A O 1
ATOM 1759 N N . LEU A 1 219 ? -7.844 -7.526 21.283 1.00 94.50 219 LEU A N 1
ATOM 1760 C CA . LEU A 1 219 ? -9.277 -7.575 20.982 1.00 94.50 219 LEU A CA 1
ATOM 1761 C C . LEU A 1 219 ? -9.644 -6.901 19.643 1.00 94.50 219 LEU A C 1
ATOM 1763 O O . LEU A 1 219 ? -10.377 -7.528 18.873 1.00 94.50 219 LEU A O 1
ATOM 1767 N N . PRO A 1 220 ? -9.133 -5.689 19.320 1.00 97.50 220 PRO A N 1
ATOM 1768 C CA . PRO A 1 220 ? -9.539 -4.948 18.127 1.00 97.50 220 PRO A CA 1
ATOM 1769 C C . PRO A 1 220 ? -9.355 -5.750 16.836 1.00 97.50 220 PRO A C 1
ATOM 1771 O O . PRO A 1 220 ? -8.232 -6.042 16.414 1.00 97.50 220 PRO A O 1
ATOM 1774 N N . SER A 1 221 ? -10.468 -6.086 16.192 1.00 97.81 221 SER A N 1
ATOM 1775 C CA . SER A 1 221 ? -10.493 -6.874 14.958 1.00 97.81 221 SER A CA 1
ATOM 1776 C C . SER A 1 221 ? -11.560 -6.356 14.002 1.00 97.81 221 SER A C 1
ATOM 1778 O O . SER A 1 221 ? -12.543 -5.749 14.424 1.00 97.81 221 SER A O 1
ATOM 1780 N N . LEU A 1 222 ? -11.364 -6.591 12.707 1.00 97.69 222 LEU A N 1
ATOM 1781 C CA . LEU A 1 222 ? -12.346 -6.302 11.664 1.00 97.69 222 LEU A CA 1
ATOM 1782 C C . LEU A 1 222 ? -12.773 -7.590 10.974 1.00 97.69 222 LEU A C 1
ATOM 1784 O O . LEU A 1 222 ? -11.921 -8.399 10.614 1.00 97.69 222 LEU A O 1
ATOM 1788 N N . LEU A 1 223 ? -14.067 -7.747 10.718 1.00 97.75 223 LEU A N 1
ATOM 1789 C CA . LEU A 1 223 ? -14.572 -8.724 9.764 1.00 97.75 223 LEU A CA 1
ATOM 1790 C C . LEU A 1 223 ? -14.616 -8.076 8.383 1.00 97.75 223 LEU A C 1
ATOM 1792 O O . LEU A 1 223 ? -15.292 -7.063 8.175 1.00 97.75 223 LEU A O 1
ATOM 1796 N N . VAL A 1 224 ? -13.923 -8.685 7.429 1.00 97.12 224 VAL A N 1
ATOM 1797 C CA . VAL A 1 224 ? -13.903 -8.226 6.041 1.00 97.12 224 VAL A CA 1
ATOM 1798 C C . VAL A 1 224 ? -14.211 -9.375 5.093 1.00 97.12 224 VAL A C 1
ATOM 1800 O O . VAL A 1 224 ? -14.027 -10.550 5.419 1.00 97.12 224 VAL A O 1
ATOM 1803 N N . TYR A 1 225 ? -14.664 -9.019 3.900 1.00 97.00 225 TYR A N 1
ATOM 1804 C CA . TYR A 1 225 ? -14.718 -9.917 2.758 1.00 97.00 225 TYR A CA 1
ATOM 1805 C C . TYR A 1 225 ? -13.788 -9.380 1.679 1.00 97.00 225 TYR A C 1
ATOM 1807 O O . TYR A 1 225 ? -13.886 -8.203 1.326 1.00 97.00 225 TYR A O 1
ATOM 1815 N N . THR A 1 226 ? -12.890 -10.210 1.158 1.00 96.94 226 THR A N 1
ATOM 1816 C CA . THR A 1 226 ? -12.012 -9.806 0.056 1.00 96.94 226 THR A CA 1
ATOM 1817 C C . THR A 1 226 ? -12.181 -10.695 -1.163 1.00 96.94 226 THR A C 1
ATOM 1819 O O . THR A 1 226 ? -12.514 -11.875 -1.066 1.00 96.94 226 THR A O 1
ATOM 1822 N N . GLU A 1 227 ? -11.940 -10.109 -2.328 1.00 95.50 227 GLU A N 1
ATOM 1823 C CA . GLU A 1 227 ? -11.795 -10.816 -3.596 1.00 95.50 227 GLU A CA 1
ATOM 1824 C C . GLU A 1 227 ? -10.476 -10.372 -4.216 1.00 95.50 227 GLU A C 1
ATOM 1826 O O . GLU A 1 227 ? -10.203 -9.175 -4.314 1.00 95.50 227 GLU A O 1
ATOM 1831 N N . ALA A 1 228 ? -9.660 -11.330 -4.633 1.00 92.94 228 ALA A N 1
ATOM 1832 C CA . ALA A 1 228 ? -8.453 -11.087 -5.403 1.00 92.94 228 ALA A CA 1
ATOM 1833 C C . ALA A 1 228 ? -8.507 -12.021 -6.609 1.00 92.94 228 ALA A C 1
ATOM 1835 O O . ALA A 1 228 ? -8.549 -13.240 -6.447 1.00 92.94 228 ALA A O 1
ATOM 1836 N N . GLN A 1 229 ? -8.580 -11.439 -7.799 1.00 92.44 229 GLN A N 1
ATOM 1837 C CA . GLN A 1 229 ? -8.682 -12.172 -9.057 1.00 92.44 229 GLN A CA 1
ATOM 1838 C C . GLN A 1 229 ? -7.741 -11.568 -10.090 1.00 92.44 229 GLN A C 1
ATOM 1840 O O . GLN A 1 229 ? -7.311 -10.417 -9.953 1.00 92.44 229 GLN A O 1
ATOM 1845 N N . ASP A 1 230 ? -7.411 -12.335 -11.119 1.00 92.94 230 ASP A N 1
ATOM 1846 C CA . ASP A 1 230 ? -6.618 -11.832 -12.235 1.00 92.94 230 ASP A CA 1
ATOM 1847 C C . ASP A 1 230 ? -7.423 -10.781 -13.005 1.00 92.94 230 ASP A C 1
ATOM 1849 O O . ASP A 1 230 ? -8.636 -10.900 -13.197 1.00 92.94 230 ASP A O 1
ATOM 1853 N N . TYR A 1 231 ? -6.750 -9.703 -13.396 1.00 92.44 231 TYR A N 1
ATOM 1854 C CA . TYR A 1 231 ? -7.368 -8.629 -14.156 1.00 92.44 231 TYR A CA 1
ATOM 1855 C C . TYR A 1 231 ? -7.532 -9.061 -15.614 1.00 92.44 231 TYR A C 1
ATOM 1857 O O . TYR A 1 231 ? -6.549 -9.313 -16.312 1.00 92.44 231 TYR A O 1
ATOM 1865 N N . VAL A 1 232 ? -8.776 -9.074 -16.085 1.00 89.50 232 VAL A N 1
ATOM 1866 C CA . VAL A 1 232 ? -9.119 -9.285 -17.493 1.00 89.50 232 VAL A CA 1
ATOM 1867 C C . VAL A 1 232 ? -9.655 -7.962 -18.048 1.00 89.50 232 VAL A C 1
ATOM 1869 O O . VAL A 1 232 ? -10.615 -7.423 -17.496 1.00 89.50 232 VAL A O 1
ATOM 1872 N N . PRO A 1 233 ? -9.051 -7.394 -19.109 1.00 89.06 233 PRO A N 1
ATOM 1873 C CA . PRO A 1 233 ? -9.620 -6.239 -19.793 1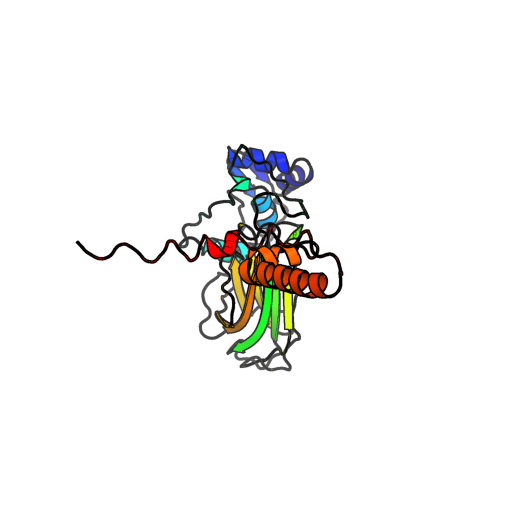.00 89.06 233 PRO A CA 1
ATOM 1874 C C . PRO A 1 233 ? -11.035 -6.540 -20.295 1.00 89.06 233 PRO A C 1
ATOM 1876 O O . PRO A 1 233 ? -11.274 -7.620 -20.830 1.00 89.06 233 PRO A O 1
ATOM 1879 N N . ASN A 1 234 ? -11.947 -5.569 -20.195 1.00 88.25 234 ASN A N 1
ATOM 1880 C CA . ASN A 1 234 ? -13.351 -5.747 -20.597 1.00 88.25 234 ASN A CA 1
ATOM 1881 C C . ASN A 1 234 ? -13.505 -6.271 -22.038 1.00 88.25 234 ASN A C 1
ATOM 1883 O O . ASN A 1 234 ? -14.379 -7.085 -22.309 1.00 88.25 234 ASN A O 1
ATOM 1887 N N . GLU A 1 235 ? -12.629 -5.837 -22.947 1.00 89.44 235 GLU A N 1
ATOM 1888 C CA . GLU A 1 235 ? -12.609 -6.249 -24.359 1.00 89.44 235 GLU A CA 1
ATOM 1889 C C . GLU A 1 235 ? -12.269 -7.736 -24.552 1.00 89.44 235 GLU A C 1
ATOM 1891 O O . GLU A 1 235 ? -12.590 -8.320 -25.583 1.00 89.44 235 GLU A O 1
ATOM 1896 N N . HIS A 1 236 ? -11.619 -8.363 -23.568 1.00 91.12 236 HIS A N 1
ATOM 1897 C CA . HIS A 1 236 ? -11.129 -9.739 -23.644 1.00 91.12 236 HIS A CA 1
ATOM 1898 C C . HIS A 1 236 ? -11.909 -10.719 -22.758 1.00 91.12 236 HIS A C 1
ATOM 1900 O O . HIS A 1 236 ? -11.502 -11.875 -22.623 1.00 91.12 236 HIS A O 1
ATOM 1906 N N . GLN A 1 237 ? -13.027 -10.290 -22.168 1.00 89.25 237 GLN A N 1
ATOM 1907 C CA . GLN A 1 237 ? -13.814 -11.108 -21.244 1.00 89.25 237 GLN A CA 1
ATOM 1908 C C . GLN A 1 237 ? -14.321 -12.404 -21.900 1.00 89.25 237 GLN A C 1
ATOM 1910 O O . GLN A 1 237 ? -14.172 -13.480 -21.325 1.00 89.25 237 GLN A O 1
ATOM 1915 N N . GLU A 1 238 ? -14.839 -12.328 -23.132 1.00 89.88 238 GLU A N 1
ATOM 1916 C CA . GLU A 1 238 ? -15.336 -13.503 -23.867 1.00 89.88 238 GLU A CA 1
ATOM 1917 C C . GLU A 1 238 ? -14.220 -14.517 -24.155 1.00 89.88 238 GLU A C 1
ATOM 1919 O O . GLU A 1 238 ? -14.403 -15.723 -23.974 1.00 89.88 238 GLU A O 1
ATOM 1924 N N . TYR A 1 239 ? -13.034 -14.035 -24.541 1.00 92.00 239 TYR A N 1
ATOM 1925 C CA . TYR A 1 239 ? -11.871 -14.893 -24.765 1.00 92.00 239 TYR A CA 1
ATOM 1926 C C . TYR A 1 239 ? -11.408 -15.560 -23.467 1.00 92.00 239 TYR A C 1
ATOM 1928 O O . TYR A 1 239 ? -11.110 -16.754 -23.463 1.00 92.00 239 TYR A O 1
ATOM 1936 N N . ALA A 1 240 ? -11.381 -14.824 -22.354 1.00 89.94 240 ALA A N 1
ATOM 1937 C CA . ALA A 1 240 ? -11.012 -15.375 -21.054 1.00 89.94 240 ALA A CA 1
ATOM 1938 C C . ALA A 1 240 ? -12.004 -16.453 -20.582 1.00 89.94 240 ALA A C 1
ATOM 1940 O O . ALA A 1 240 ? -11.589 -17.511 -20.100 1.00 89.94 240 ALA A O 1
ATOM 1941 N N . GLU A 1 241 ? -13.309 -16.238 -20.769 1.00 90.44 241 GLU A N 1
ATOM 1942 C CA . GLU A 1 241 ? -14.343 -17.231 -20.452 1.00 90.44 241 GLU A CA 1
ATOM 1943 C C . GLU A 1 241 ? -14.228 -18.483 -21.327 1.00 90.44 241 GLU A C 1
ATOM 1945 O O . GLU A 1 241 ? -14.323 -19.604 -20.816 1.00 90.44 241 GLU A O 1
ATOM 1950 N N . ALA A 1 242 ? -13.952 -18.311 -22.623 1.00 92.12 242 ALA A N 1
ATOM 1951 C CA . ALA A 1 242 ? -13.711 -19.418 -23.542 1.00 92.12 242 ALA A CA 1
ATOM 1952 C C . ALA A 1 242 ? -12.472 -20.241 -23.149 1.00 92.12 242 ALA A C 1
ATOM 1954 O O . ALA A 1 242 ? -12.515 -21.469 -23.211 1.00 92.12 242 ALA A O 1
ATOM 1955 N N . LEU A 1 243 ? -11.392 -19.596 -22.696 1.00 92.81 243 LEU A N 1
ATOM 1956 C CA . LEU A 1 243 ? -10.184 -20.278 -22.213 1.00 92.81 243 LEU A CA 1
ATOM 1957 C C . LEU A 1 243 ? -10.401 -20.981 -20.867 1.00 92.81 243 LEU A C 1
ATOM 1959 O O . LEU A 1 243 ? -9.861 -22.063 -20.646 1.00 92.81 243 LEU A O 1
ATOM 1963 N N . THR A 1 244 ? -11.210 -20.395 -19.982 1.00 91.75 244 THR A N 1
ATOM 1964 C CA . THR A 1 244 ? -11.515 -20.972 -18.662 1.00 91.75 244 THR A CA 1
ATOM 1965 C C . THR A 1 244 ? -12.442 -22.184 -18.780 1.00 91.75 244 THR A C 1
ATOM 1967 O O . THR A 1 244 ? -12.317 -23.140 -18.015 1.00 91.75 244 THR A O 1
ATOM 1970 N N . ASN A 1 245 ? -13.376 -22.173 -19.739 1.00 92.56 245 ASN A N 1
ATOM 1971 C CA . ASN A 1 245 ? -14.309 -23.276 -19.970 1.00 92.56 245 ASN A CA 1
ATOM 1972 C C . ASN A 1 245 ? -14.472 -23.616 -21.470 1.00 92.56 245 ASN A C 1
ATOM 1974 O O . ASN A 1 245 ? -15.533 -23.373 -22.064 1.00 92.56 245 ASN A O 1
ATOM 1978 N N . PRO A 1 246 ? -13.448 -24.238 -22.087 1.00 93.56 246 PRO A N 1
ATOM 1979 C CA . PRO A 1 246 ? -13.409 -24.460 -23.533 1.00 93.56 246 PRO A CA 1
ATOM 1980 C C . PRO A 1 246 ? -14.466 -25.456 -24.009 1.00 93.56 246 PRO A C 1
ATOM 1982 O O . PRO A 1 246 ? -15.035 -25.287 -25.087 1.00 93.56 246 PRO A O 1
ATOM 1985 N N . MET A 1 247 ? -14.790 -26.466 -23.195 1.00 91.44 247 MET A N 1
ATOM 1986 C CA . MET A 1 247 ? -15.812 -27.458 -23.543 1.00 91.44 247 MET A CA 1
ATOM 1987 C C . MET A 1 247 ? -17.202 -26.826 -23.649 1.00 91.44 247 MET A C 1
ATOM 1989 O O . MET A 1 247 ? -17.920 -27.090 -24.613 1.00 91.44 247 MET A O 1
ATOM 1993 N N . LYS A 1 248 ? -17.578 -25.959 -22.697 1.00 92.69 248 LYS A N 1
ATOM 1994 C CA . LYS A 1 248 ? -18.861 -25.242 -22.743 1.00 92.69 248 LYS A CA 1
ATOM 1995 C C . LYS A 1 248 ? -18.928 -24.314 -23.955 1.00 92.69 248 LYS A C 1
ATOM 1997 O O . LYS A 1 248 ? -19.943 -24.304 -24.648 1.00 92.69 248 LYS A O 1
ATOM 2002 N N . HIS A 1 249 ? -17.855 -23.569 -24.221 1.00 91.38 249 HIS A N 1
ATOM 2003 C CA . HIS A 1 249 ? -17.782 -22.660 -25.364 1.00 91.38 249 HIS A CA 1
ATOM 2004 C C . HIS A 1 249 ? -17.933 -23.411 -26.696 1.00 91.38 249 HIS A C 1
ATOM 2006 O O . HIS A 1 249 ? -18.794 -23.071 -27.508 1.00 91.38 249 HIS A O 1
ATOM 2012 N N . TYR A 1 250 ? -17.172 -24.494 -26.887 1.00 92.06 250 TYR A N 1
ATOM 2013 C CA . TYR A 1 250 ? -17.258 -25.319 -28.092 1.00 92.06 250 TYR A CA 1
ATOM 2014 C C . TYR A 1 250 ? -18.629 -25.988 -28.243 1.00 92.06 250 TYR A C 1
ATOM 2016 O O . TYR A 1 250 ? -19.205 -25.983 -29.329 1.00 92.06 250 TYR A O 1
ATOM 2024 N N . SER A 1 251 ? -19.201 -26.506 -27.152 1.00 93.31 251 SER A N 1
ATOM 2025 C CA . SER A 1 251 ? -20.539 -27.107 -27.174 1.00 93.31 251 SER A CA 1
ATOM 2026 C C . SER A 1 251 ? -21.613 -26.119 -27.636 1.00 93.31 251 SER A C 1
ATOM 2028 O O . SER A 1 251 ? -22.504 -26.507 -28.389 1.00 93.31 251 SER A O 1
ATOM 2030 N N . LEU A 1 252 ? -21.542 -24.856 -27.203 1.00 92.69 252 LEU A N 1
ATOM 2031 C CA . LEU A 1 252 ? -22.481 -23.808 -27.618 1.00 92.69 252 LEU A CA 1
ATOM 2032 C C . LEU A 1 252 ? -22.313 -23.436 -29.096 1.00 92.69 252 LEU A C 1
ATOM 2034 O O . LEU A 1 252 ? -23.315 -23.238 -29.779 1.00 92.69 252 LEU A O 1
ATOM 2038 N N . LEU A 1 253 ? -21.076 -23.376 -29.599 1.00 91.00 253 LEU A N 1
ATOM 2039 C CA . LEU A 1 253 ? -20.803 -23.149 -31.023 1.00 91.00 253 LEU A CA 1
ATOM 2040 C C . LEU A 1 253 ? -21.384 -24.272 -31.885 1.00 91.00 253 LEU A C 1
ATOM 2042 O O . LEU A 1 253 ? -22.189 -24.008 -32.771 1.00 91.00 253 LEU A O 1
ATOM 2046 N N . VAL A 1 254 ? -21.086 -25.530 -31.548 1.00 92.38 254 VAL A N 1
ATOM 2047 C CA . VAL A 1 254 ? -21.625 -26.695 -32.269 1.00 92.38 254 VAL A CA 1
ATOM 2048 C C . VAL A 1 254 ? -23.153 -26.729 -32.213 1.00 92.38 254 VAL A C 1
ATOM 2050 O O . VAL A 1 254 ? -23.803 -27.100 -33.190 1.00 92.38 254 VAL A O 1
ATOM 2053 N N . GLN A 1 255 ? -23.755 -26.349 -31.083 1.00 92.12 255 GLN A N 1
ATOM 2054 C CA . GLN A 1 255 ? -25.209 -26.261 -30.966 1.00 92.12 255 GLN A CA 1
ATOM 2055 C C . GLN A 1 255 ? -25.793 -25.189 -31.896 1.00 92.12 255 GLN A C 1
ATOM 2057 O O . GLN A 1 255 ? -26.796 -25.461 -32.555 1.00 92.12 255 GLN A O 1
ATOM 2062 N N . ARG A 1 256 ? -25.169 -24.006 -31.977 1.00 91.31 256 ARG A N 1
ATOM 2063 C CA . ARG A 1 256 ? -25.574 -22.931 -32.897 1.00 91.31 256 ARG A CA 1
ATOM 2064 C C . ARG A 1 256 ? -25.445 -23.368 -34.353 1.00 91.31 256 ARG A C 1
ATOM 2066 O O . ARG A 1 256 ? -26.408 -23.218 -35.097 1.00 91.31 256 ARG A O 1
ATOM 2073 N N . ASP A 1 257 ? -24.329 -23.990 -34.727 1.00 90.69 257 ASP A N 1
ATOM 2074 C CA . ASP A 1 257 ? -24.105 -24.485 -36.091 1.00 90.69 257 ASP A CA 1
ATOM 2075 C C . ASP A 1 257 ? -25.142 -25.544 -36.483 1.00 90.69 257 ASP A C 1
ATOM 2077 O O . ASP A 1 257 ? -25.709 -25.490 -37.572 1.00 90.69 257 ASP A O 1
ATOM 2081 N N . ARG A 1 258 ? -25.472 -26.474 -35.574 1.00 88.81 258 ARG A N 1
ATOM 2082 C CA . ARG A 1 258 ? -26.534 -27.473 -35.801 1.00 88.81 258 ARG A CA 1
ATOM 2083 C C . ARG A 1 258 ? -27.909 -26.836 -35.995 1.00 88.81 258 ARG A C 1
ATOM 2085 O O . ARG A 1 258 ? -28.678 -27.310 -36.825 1.00 88.81 258 ARG A O 1
ATOM 2092 N N . GLN A 1 259 ? -28.234 -25.799 -35.225 1.00 89.88 259 GLN A N 1
ATOM 2093 C CA . GLN A 1 259 ? -29.505 -25.085 -35.359 1.00 89.88 259 GLN A CA 1
ATOM 2094 C C . GLN A 1 259 ? -29.564 -24.295 -36.673 1.00 89.88 259 GLN A C 1
ATOM 2096 O O . GLN A 1 259 ? -30.576 -24.350 -37.368 1.00 89.88 259 GLN A O 1
ATOM 2101 N N . LEU A 1 260 ? -28.476 -23.625 -37.059 1.00 88.81 260 LEU A N 1
ATOM 2102 C CA . LEU A 1 260 ? -28.385 -22.880 -38.318 1.00 88.81 260 LEU A CA 1
ATOM 2103 C C . LEU A 1 260 ? -28.451 -23.798 -39.541 1.00 88.81 260 LEU A C 1
ATOM 2105 O O . LEU A 1 260 ? -29.164 -23.483 -40.490 1.00 88.81 260 LEU A O 1
ATOM 2109 N N . ALA A 1 261 ? -27.816 -24.971 -39.488 1.00 86.44 261 ALA A N 1
ATOM 2110 C CA . ALA A 1 261 ? -27.884 -25.969 -40.556 1.00 86.44 261 ALA A CA 1
ATOM 2111 C C . ALA A 1 261 ? -29.316 -26.458 -40.843 1.00 86.44 261 ALA A C 1
ATOM 2113 O O . ALA A 1 261 ? -29.594 -26.909 -41.946 1.00 86.44 261 ALA A O 1
ATOM 2114 N N . SER A 1 262 ? -30.238 -26.364 -39.877 1.00 83.81 262 SER A N 1
ATOM 2115 C CA . SER A 1 262 ? -31.651 -26.702 -40.104 1.00 83.81 262 SER A CA 1
ATOM 2116 C C . SER A 1 262 ? -32.445 -25.611 -40.835 1.00 83.81 262 SER A C 1
ATOM 2118 O O . SER A 1 262 ? -33.505 -25.900 -41.381 1.00 83.81 262 SER A O 1
ATOM 2120 N N . LEU A 1 263 ? -31.943 -24.370 -40.838 1.00 80.12 263 LEU A N 1
ATOM 2121 C CA . LEU A 1 263 ? -32.558 -23.207 -41.491 1.00 80.12 263 LEU A CA 1
ATOM 2122 C C . LEU A 1 263 ? -31.919 -22.891 -42.848 1.00 80.12 263 LEU A C 1
ATOM 2124 O O . LEU A 1 263 ? -32.556 -22.289 -43.708 1.00 80.12 263 LEU A O 1
ATOM 2128 N N . MET A 1 264 ? -30.653 -23.263 -43.024 1.00 75.88 264 MET A N 1
ATOM 2129 C CA . MET A 1 264 ? -29.925 -23.149 -44.279 1.00 75.88 264 MET A CA 1
ATOM 2130 C C . MET A 1 264 ? -30.175 -24.431 -45.074 1.00 75.88 264 MET A C 1
ATOM 2132 O O . MET A 1 264 ? -29.516 -25.441 -44.846 1.00 75.88 264 MET A O 1
ATOM 2136 N N . GLU A 1 265 ? -31.164 -24.425 -45.966 1.00 63.31 265 GLU A N 1
ATOM 2137 C CA . GLU A 1 265 ? -31.394 -25.518 -46.917 1.00 63.31 265 GLU A CA 1
ATOM 2138 C C . GLU A 1 265 ? -30.223 -25.606 -47.916 1.00 63.31 265 GLU A C 1
ATOM 2140 O O . GLU A 1 265 ? -30.342 -25.170 -49.051 1.00 63.31 265 GLU A O 1
ATOM 2145 N N . ASP A 1 266 ? -29.078 -26.155 -47.503 1.00 51.19 266 ASP A N 1
ATOM 2146 C CA . ASP A 1 266 ? -28.059 -26.662 -48.425 1.00 51.19 266 ASP A CA 1
ATOM 2147 C C . ASP A 1 266 ? -27.308 -27.853 -47.815 1.00 51.19 266 ASP A C 1
ATOM 2149 O O . ASP A 1 266 ? -26.554 -27.778 -46.843 1.00 51.19 266 ASP A O 1
ATOM 2153 N N . ASN A 1 267 ? -27.568 -29.014 -48.409 1.00 54.97 267 ASN A N 1
ATOM 2154 C CA . ASN A 1 267 ? -27.299 -30.342 -47.870 1.00 54.97 267 ASN A CA 1
ATOM 2155 C C . ASN A 1 267 ? -25.869 -30.848 -48.174 1.00 54.97 267 ASN A C 1
ATOM 2157 O O . ASN A 1 267 ? -25.666 -32.054 -48.331 1.00 54.97 267 ASN A O 1
ATOM 2161 N N . SER A 1 268 ? -24.870 -29.963 -48.303 1.00 49.94 268 SER A N 1
ATOM 2162 C CA . SER A 1 268 ? -23.557 -30.342 -48.863 1.00 49.94 268 SER A CA 1
ATOM 2163 C C . SER A 1 268 ? -22.300 -30.058 -48.032 1.00 49.94 268 SER A C 1
ATOM 2165 O O . SER A 1 268 ? -21.273 -30.644 -48.362 1.00 49.94 268 SER A O 1
ATOM 2167 N N . GLU A 1 269 ? -22.322 -29.293 -46.931 1.00 49.56 269 GLU A N 1
ATOM 2168 C CA . GLU A 1 269 ? -21.062 -28.942 -46.219 1.00 49.56 269 GLU A CA 1
ATOM 2169 C C . GLU A 1 269 ? -20.964 -29.341 -44.732 1.00 49.56 269 GLU A C 1
ATOM 2171 O O . GLU A 1 269 ? -19.946 -29.110 -44.085 1.00 49.56 269 GLU A O 1
ATOM 2176 N N . VAL A 1 270 ? -21.944 -30.061 -44.175 1.00 50.50 270 VAL A N 1
ATOM 2177 C CA . VAL A 1 270 ? -21.944 -30.451 -42.742 1.00 50.50 270 VAL A CA 1
ATOM 2178 C C . VAL A 1 270 ? -20.982 -31.620 -42.409 1.00 50.50 270 VAL A C 1
ATOM 2180 O O . VAL A 1 270 ? -20.833 -32.009 -41.251 1.00 50.50 270 VAL A O 1
ATOM 2183 N N . ARG A 1 271 ? -20.268 -32.201 -43.385 1.00 45.56 271 ARG A N 1
ATOM 2184 C CA . ARG A 1 271 ? -19.500 -33.452 -43.178 1.00 45.56 271 ARG A CA 1
ATOM 2185 C C . ARG A 1 271 ? -18.124 -33.318 -42.511 1.00 45.56 271 ARG A C 1
ATOM 2187 O O . ARG A 1 271 ? -17.561 -34.347 -42.146 1.00 45.56 271 ARG A O 1
ATOM 2194 N N . THR A 1 272 ? -17.583 -32.119 -42.302 1.00 46.03 272 THR A N 1
ATOM 2195 C CA . THR A 1 272 ? -16.144 -31.994 -41.979 1.00 46.03 272 THR A CA 1
ATOM 2196 C C . THR A 1 272 ? -15.821 -31.842 -40.484 1.00 46.03 272 THR A C 1
ATOM 2198 O O . THR A 1 272 ? -14.708 -32.157 -40.078 1.00 46.03 272 THR A O 1
ATOM 2201 N N . LEU A 1 273 ? -16.768 -31.440 -39.624 1.00 45.09 273 LEU A N 1
ATOM 2202 C CA . LEU A 1 273 ? -16.494 -31.210 -38.186 1.00 45.09 273 LEU A CA 1
ATOM 2203 C C . LEU A 1 273 ? -17.028 -32.301 -37.243 1.00 45.09 273 LEU A C 1
ATOM 2205 O O . LEU A 1 273 ? -16.674 -32.329 -36.068 1.00 45.09 273 LEU A O 1
ATOM 2209 N N . THR A 1 274 ? -17.855 -33.232 -37.728 1.00 43.44 274 THR A N 1
ATOM 2210 C CA . THR A 1 274 ? -18.424 -34.301 -36.885 1.00 43.44 274 THR A CA 1
ATOM 2211 C C . THR A 1 274 ? -17.479 -35.494 -36.688 1.00 43.44 274 THR A C 1
ATOM 2213 O O . THR A 1 274 ? -17.659 -36.257 -35.741 1.00 43.44 274 THR A O 1
ATOM 2216 N N . GLN A 1 275 ? -16.456 -35.660 -37.536 1.00 39.91 275 GLN A N 1
ATOM 2217 C CA . GLN A 1 275 ? -15.555 -36.825 -37.494 1.00 39.91 275 GLN A CA 1
ATOM 2218 C C . GLN A 1 275 ? -14.507 -36.783 -36.368 1.00 39.91 275 GLN A C 1
ATOM 2220 O O . GLN A 1 275 ? -13.990 -37.828 -35.973 1.00 39.91 275 GLN A O 1
ATOM 2225 N N . THR A 1 276 ? -14.212 -35.617 -35.789 1.00 41.91 276 THR A N 1
ATOM 2226 C CA . THR A 1 276 ? -13.220 -35.491 -34.704 1.00 41.91 276 THR A CA 1
ATOM 2227 C C . THR A 1 276 ? -13.744 -35.932 -33.335 1.00 41.91 276 THR A C 1
ATOM 2229 O O . THR A 1 276 ? -12.948 -36.331 -32.489 1.00 41.91 276 THR A O 1
ATOM 2232 N N . LEU A 1 277 ? -15.064 -35.945 -33.114 1.00 44.00 277 LEU A N 1
ATOM 2233 C CA . LEU A 1 277 ? -15.665 -36.409 -31.852 1.00 44.00 277 LEU A CA 1
ATOM 2234 C C . LEU A 1 277 ? -15.859 -37.931 -31.789 1.00 44.00 277 LEU A C 1
ATOM 2236 O O . LEU A 1 277 ? -15.871 -38.503 -30.702 1.00 44.00 277 LEU A O 1
ATOM 2240 N N . THR A 1 278 ? -15.972 -38.614 -32.930 1.00 39.94 278 THR A N 1
ATOM 2241 C CA . THR A 1 278 ? -16.084 -40.081 -32.944 1.00 39.94 278 THR A CA 1
ATOM 2242 C C . THR A 1 278 ? -14.739 -40.773 -32.747 1.00 39.94 278 THR A C 1
ATOM 2244 O O . THR A 1 278 ? -14.711 -41.876 -32.214 1.00 39.94 278 THR A O 1
ATOM 2247 N N . HIS A 1 279 ? -13.620 -40.134 -33.110 1.00 38.38 279 HIS A N 1
ATOM 2248 C CA . HIS A 1 279 ? -12.303 -40.770 -33.007 1.00 38.38 279 HIS A CA 1
ATOM 2249 C C . HIS A 1 279 ? -11.659 -40.696 -31.615 1.00 38.38 279 HIS A C 1
ATOM 2251 O O . HIS A 1 279 ? -10.841 -41.551 -31.277 1.00 38.38 279 HIS A O 1
ATOM 2257 N N . THR A 1 280 ? -12.033 -39.724 -30.779 1.00 38.03 280 THR A N 1
ATOM 2258 C CA . THR A 1 280 ? -11.497 -39.601 -29.411 1.00 38.03 280 THR A CA 1
ATOM 2259 C C . THR A 1 280 ? -12.212 -40.502 -28.404 1.00 38.03 280 THR A C 1
ATOM 2261 O O . THR A 1 280 ? -11.604 -40.899 -27.413 1.00 38.03 280 THR A O 1
ATOM 2264 N N . HIS A 1 281 ? -13.458 -40.908 -28.670 1.00 37.12 281 HIS A N 1
ATOM 2265 C CA . HIS A 1 281 ? -14.194 -41.826 -27.793 1.00 37.12 281 HIS A CA 1
ATOM 2266 C C . HIS A 1 281 ? -13.914 -43.317 -28.032 1.00 37.12 281 HIS A C 1
ATOM 2268 O O . HIS A 1 281 ? -14.258 -44.131 -27.179 1.00 37.12 281 HIS A O 1
ATOM 2274 N N . THR A 1 282 ? -13.261 -43.701 -29.132 1.00 36.66 282 THR A N 1
ATOM 2275 C CA . THR A 1 282 ? -12.997 -45.119 -29.444 1.00 36.66 282 THR A CA 1
ATOM 2276 C C . THR A 1 282 ? -11.663 -45.659 -28.920 1.00 36.66 282 THR A C 1
ATOM 2278 O O . THR A 1 282 ? -11.439 -46.860 -29.014 1.00 36.66 282 THR A O 1
ATOM 2281 N N . HIS A 1 283 ? -10.774 -44.831 -28.354 1.00 37.38 283 HIS A N 1
ATOM 2282 C CA . HIS A 1 283 ? -9.416 -45.269 -27.977 1.00 37.38 283 HIS A CA 1
ATOM 2283 C C . HIS A 1 283 ? -9.157 -45.508 -26.479 1.00 37.38 283 HIS A C 1
ATOM 2285 O O . HIS A 1 283 ? -8.040 -45.868 -26.121 1.00 37.38 283 HIS A O 1
ATOM 2291 N N . THR A 1 284 ? -10.152 -45.390 -25.594 1.00 39.75 284 THR A N 1
ATOM 2292 C CA . THR A 1 284 ? -9.953 -45.601 -24.141 1.00 39.75 284 THR A CA 1
ATOM 2293 C C . THR A 1 284 ? -10.458 -46.939 -23.588 1.00 39.75 284 THR A C 1
ATOM 2295 O O . THR A 1 284 ? -10.344 -47.173 -22.388 1.00 39.75 284 THR A O 1
ATOM 2298 N N . HIS A 1 285 ? -10.926 -47.870 -24.425 1.00 35.84 285 HIS A N 1
ATOM 2299 C CA . HIS A 1 285 ? -11.351 -49.202 -23.974 1.00 35.84 285 HIS A CA 1
ATOM 2300 C C . HIS A 1 285 ? -10.745 -50.340 -24.799 1.00 35.84 285 HIS A C 1
ATOM 2302 O O . HIS A 1 285 ? -11.453 -51.034 -25.511 1.00 35.84 285 HIS A O 1
ATOM 2308 N N . THR A 1 286 ? -9.439 -50.567 -24.647 1.00 38.72 286 THR A N 1
ATOM 2309 C CA . THR A 1 286 ? -8.815 -51.895 -24.808 1.00 38.72 286 THR A CA 1
ATOM 2310 C C . THR A 1 286 ? -7.373 -51.831 -24.318 1.00 38.72 286 THR A C 1
ATOM 2312 O O . THR A 1 286 ? -6.500 -51.425 -25.070 1.00 38.72 286 THR A O 1
ATOM 2315 N N . HIS A 1 287 ? -7.141 -52.192 -23.054 1.00 35.41 287 HIS A N 1
ATOM 2316 C CA . HIS A 1 287 ? -5.984 -52.976 -22.596 1.00 35.41 287 HIS A CA 1
ATOM 2317 C C . HIS A 1 287 ? -6.140 -53.269 -21.097 1.00 35.41 287 HIS A C 1
ATOM 2319 O O . HIS A 1 287 ? -5.599 -52.588 -20.234 1.00 35.41 287 HIS A O 1
ATOM 2325 N N . ALA A 1 288 ? -6.918 -54.307 -20.801 1.00 40.06 288 ALA A N 1
ATOM 2326 C CA . ALA A 1 288 ? -6.838 -55.060 -19.559 1.00 40.06 288 ALA A CA 1
ATOM 2327 C C . ALA A 1 288 ? -7.158 -56.513 -19.923 1.00 40.06 288 ALA A C 1
ATOM 2329 O O . ALA A 1 288 ? -8.322 -56.834 -20.120 1.00 40.06 288 ALA A O 1
ATOM 2330 N N . HIS A 1 289 ? -6.109 -57.306 -20.162 1.00 34.75 289 HIS A N 1
ATOM 2331 C CA . HIS A 1 289 ? -6.011 -58.765 -19.998 1.00 34.75 289 HIS A CA 1
ATOM 2332 C C . HIS A 1 289 ? -4.774 -59.281 -20.747 1.00 34.75 289 HIS A C 1
ATOM 2334 O O . HIS A 1 289 ? -4.833 -59.526 -21.951 1.00 34.75 289 HIS A O 1
ATOM 2340 N N . LEU A 1 290 ? -3.662 -59.380 -20.012 1.00 35.94 290 LEU A N 1
ATOM 2341 C CA . LEU A 1 290 ? -2.737 -60.520 -19.888 1.00 35.94 290 LEU A CA 1
ATOM 2342 C C . LEU A 1 290 ? -1.538 -60.074 -19.046 1.00 35.94 290 LEU A C 1
ATOM 2344 O O . LEU A 1 290 ? -0.893 -59.076 -19.431 1.00 35.94 290 LEU A O 1
#

pLDDT: mean 90.41, std 15.52, range [34.75, 98.81]

Foldseek 3Di:
DEEDEVVRVVVCCVPPLQVLLLCLLPDAYAYDYDPVPVVQDFDAQQSVVLSNHLHDDGRCVDLDPNVLQQLQVCVPPVNPSDDDRDPLSHDNVHTDDLQDLDADPPAFKKKKKKDFFKKACQDPFQFWKKKWKFKGHRPNQGDGDQMADTFPSDRHIGTGPPRMDISQTGRHQQRMKMKIWMATPVRHGRFIHIGRSVGDDAAWDKDFTADSSRHGDDIIITIMGMDMDTRDPPVCPVVVVCVVPVPVVVVVVVVVVVVVCVVPPDDPPPPPPPVVVVVVVPPPPDDDDD

Organism: NCBI:txid62062

Secondary structure (DSSP, 8-state):
-EEEEHHHHHHHHHH-HHHHHHHHHHS-EEEE--TT-TT-PPP-THHHHTTT-SEE---TT--SHHHHHHHHHTTTTTT-S--PPPGGGT-TT----TT--SPPTT---EEEEEEEEEEES--SS---EEEEEEEESSTTT-EEEEEPPPPSS--SS-EEEEEEEEEEEES-TTT-EEEEEEEETTS-EEEEEEEEGGGPPPEEEEEEEE-TTSPEEEEEEEEEEEEEEE---GGGHHHHHHHHSHHHHHHHHHHHHHHHHTTS--TTSTTSSSHHHHHHSSSSS-----

InterPro domains:
  IPR000008 C2 domain [PF00168] (111-203)
  IPR000008 C2 domain [PS50004] (93-217)
  IPR000008 C2 domain [SM00239] (111-209)
  IPR001192 Phosphoinositide phospholipase C family [PR00390] (28-49)
  IPR001192 Phosphoinositide phospholipase C family [PR00390] (49-67)
  IPR001192 Phosphoinositide phospholipase C family [PR00390] (195-205)
  IPR001192 Phosphoinositide phospholipase C family [PTHR10336] (1-229)
  IPR001711 Phospholipase C, phosphatidylinositol-specific, Y domain [PF00387] (1-88)
  IPR001711 Phospholipase C, phosphatidylinositol-specific, Y domain [PS50008] (1-90)
  IPR001711 Phospholipase C, phosphatidylinositol-specific, Y domain [SM00149] (1-90)
  IPR017946 PLC-like phosphodiesterase, TIM beta/alpha-barrel domain superfamily [G3DSA:3.20.20.190] (1-101)
  IPR017946 PLC-like phosphodiesterase, TIM beta/alpha-barrel domain superfamily [SSF51695] (1-101)
  IPR035892 C2 domain superfamily [G3DSA:2.60.40.150] (102-270)
  IPR035892 C2 domain superfamily [SSF49562] (111-226)

Nearest PDB structures (foldseek):
  4qj3-assembly1_B  TM=9.889E-01  e=1.604E-45  Homo sapiens
  4qj4-assembly1_B  TM=9.883E-01  e=4.809E-45  Homo sapiens
  4qj5-assembly1_B  TM=9.942E-01  e=8.450E-44  Homo sapiens
  4gnk-assembly1_B  TM=9.926E-01  e=1.985E-43  Homo sapiens
  4gnk-assembly2_D  TM=9.801E-01  e=2.861E-43  Homo sapiens

Solvent-accessible surface area (backbone atoms only — not comparable to full-atom values): 16408 Å² total; per-residue (Å²): 112,53,80,32,45,41,65,61,44,50,52,42,52,73,75,41,39,44,61,44,25,58,48,32,48,81,41,53,36,33,37,35,71,51,85,87,45,77,85,42,66,68,67,67,53,53,71,44,49,52,32,41,42,73,42,69,52,73,47,84,93,38,66,45,71,45,43,31,52,50,49,32,60,38,49,46,70,83,56,66,75,58,79,85,74,54,66,62,58,54,43,89,92,46,88,56,62,57,78,54,80,61,78,45,91,95,48,78,25,28,24,41,37,41,29,50,43,34,39,33,48,58,44,97,56,83,35,22,29,29,43,37,47,31,33,47,33,40,71,69,40,44,44,73,84,44,62,53,75,65,30,90,43,38,23,49,66,31,70,42,87,88,49,66,48,75,43,72,65,25,49,57,29,82,68,20,32,37,35,42,34,35,27,38,73,89,65,47,80,64,28,32,43,58,44,50,50,75,70,61,69,62,46,79,47,77,45,67,22,11,43,62,83,59,45,80,43,90,64,26,29,32,40,33,37,33,43,65,45,77,51,70,59,83,93,45,46,68,60,51,50,35,71,75,38,48,68,62,47,52,52,52,50,53,50,49,52,57,56,48,56,75,72,47,93,66,99,80,73,82,77,77,74,64,62,66,65,62,62,68,73,68,73,82,81,84,88,88,89,133

Radius of gyration: 26.21 Å; Cα contacts (8 Å, |Δi|>4): 532; chains: 1; bounding box: 59×80×74 Å

Sequence (290 aa):
MSSFVETKGMDTLKSAPIEFVEYNKKQLSRIYPKGTRVDSSNYMPQLFWNVGCQMVALNFQTLDLPMQLNMGVFEYNGHSGYLLKPEFMRRTDKHFDPFTENIVDGIVANTVKIRVISGQFLTDKKVGVYVEVDMFGLPADTKRKYRTRTSNGNSLDPVWDDETFVFNKVVLPTLASLRIAVFEENGKFLGHRICPVSTIRPGYHYISLKNEMNQPLMLPSLLVYTEAQDYVPNEHQEYAEALTNPMKHYSLLVQRDRQLASLMEDNSEVRTLTQTLTHTHTHTHTHAHL